Protein AF-A0A950TWI8-F1 (afdb_monomer_lite)

Sequence (248 aa):
MTLNGKLALSLLCVILGILAFGSVISAQQKDPTFALQRGYRTGYSDGYMAGYRDTIDSVARDYTRHDEYVKADRTYAKDYGALEDFRDGYQQGFESGYDTGFDRRSFESSMPAGLKKRGVMVGDRKGELIAQTPTQTPTQTTQTTDTYTSTTDTNTNTSPTETAPIANTNAVILIPKDTELILELQNELSTEHNREGDKFTAKIVSPSELNGATIEGRVSKVTKPGRIKRRGELSLSFDRILLSDNRW

Structure (mmCIF, N/CA/C/O backbone):
data_AF-A0A950TWI8-F1
#
_entry.id   AF-A0A950TWI8-F1
#
loop_
_atom_site.group_PDB
_atom_site.id
_atom_site.type_symbol
_atom_site.label_atom_id
_atom_site.label_alt_id
_atom_site.label_comp_id
_atom_site.label_asym_id
_atom_site.label_entity_id
_atom_site.label_seq_id
_atom_site.pdbx_PDB_ins_code
_atom_site.Cartn_x
_atom_site.Cartn_y
_atom_site.Cartn_z
_atom_site.occupancy
_atom_site.B_iso_or_equiv
_atom_site.auth_seq_id
_atom_site.auth_comp_id
_atom_site.auth_asym_id
_atom_site.auth_atom_id
_atom_site.pdbx_PDB_model_num
ATOM 1 N N . MET A 1 1 ? -33.792 31.151 -89.238 1.00 42.12 1 MET A N 1
ATOM 2 C CA . MET A 1 1 ? -32.655 30.279 -89.603 1.00 42.12 1 MET A CA 1
ATOM 3 C C . MET A 1 1 ? -31.680 30.251 -88.441 1.00 42.12 1 MET A C 1
ATOM 5 O O . MET A 1 1 ? -30.929 31.198 -88.293 1.00 42.12 1 MET A O 1
ATOM 9 N N . THR A 1 2 ? -31.706 29.197 -87.629 1.00 36.91 2 THR A N 1
ATOM 10 C CA . THR A 1 2 ? -30.576 28.773 -86.789 1.00 36.91 2 THR A CA 1
ATOM 11 C C . THR A 1 2 ? -30.733 27.272 -86.561 1.00 36.91 2 THR A C 1
ATOM 13 O O . THR A 1 2 ? -31.691 26.827 -85.937 1.00 36.91 2 THR A O 1
ATOM 16 N N . LEU A 1 3 ? -29.827 26.485 -87.145 1.00 42.47 3 LEU A N 1
ATOM 17 C CA . LEU A 1 3 ? -29.734 25.044 -86.938 1.00 42.47 3 LEU A CA 1
ATOM 18 C C . LEU A 1 3 ? -28.265 24.683 -86.680 1.00 42.47 3 LEU A C 1
ATOM 20 O O . LEU A 1 3 ? -27.411 24.869 -87.538 1.00 42.47 3 LEU A O 1
ATOM 24 N N . ASN A 1 4 ? -28.033 24.232 -85.451 1.00 51.78 4 ASN A N 1
ATOM 25 C CA . ASN A 1 4 ? -27.052 23.283 -84.922 1.00 51.78 4 ASN A CA 1
ATOM 26 C C . ASN A 1 4 ? -25.793 22.912 -85.735 1.00 51.78 4 ASN A C 1
ATOM 28 O O . ASN A 1 4 ? -25.879 22.328 -86.812 1.00 51.78 4 ASN A O 1
ATOM 32 N N . GLY A 1 5 ? -24.648 22.954 -85.038 1.00 50.94 5 GLY A N 1
ATOM 33 C CA . GLY A 1 5 ? -23.815 21.754 -84.890 1.00 50.94 5 GLY A CA 1
ATOM 34 C C . GLY A 1 5 ? -22.294 21.919 -85.006 1.00 50.94 5 GLY A C 1
ATOM 35 O O . GLY A 1 5 ? -21.811 22.629 -85.881 1.00 50.94 5 GLY A O 1
ATOM 36 N N . LYS A 1 6 ? -21.604 21.074 -84.210 1.00 46.22 6 LYS A N 1
ATOM 37 C CA . LYS A 1 6 ? -20.203 20.571 -84.270 1.00 46.22 6 LYS A CA 1
ATOM 38 C C . LYS A 1 6 ? -19.225 21.233 -83.275 1.00 46.22 6 LYS A C 1
ATOM 40 O O . LYS A 1 6 ? -19.037 22.437 -83.306 1.00 46.22 6 LYS A O 1
ATOM 45 N N . LEU A 1 7 ? -18.781 20.526 -82.223 1.00 49.84 7 LEU A N 1
ATOM 46 C CA . LEU A 1 7 ? -17.742 19.462 -82.141 1.00 49.84 7 LEU A CA 1
ATOM 47 C C . LEU A 1 7 ? -16.299 20.002 -82.215 1.00 49.84 7 LEU A C 1
ATOM 49 O O . LEU A 1 7 ? -15.865 20.367 -83.299 1.00 49.84 7 LEU A O 1
ATOM 53 N N . ALA A 1 8 ? -15.584 19.964 -81.077 1.00 49.44 8 ALA A N 1
ATOM 54 C CA . ALA A 1 8 ? -14.129 19.741 -80.878 1.00 49.44 8 ALA A CA 1
ATOM 55 C C . ALA A 1 8 ? -13.801 20.114 -79.407 1.00 49.44 8 ALA A C 1
ATOM 57 O O . ALA A 1 8 ? -14.053 21.243 -79.011 1.00 49.44 8 ALA A O 1
ATOM 58 N N . LEU A 1 9 ? -13.505 19.217 -78.457 1.00 46.91 9 LEU A N 1
ATOM 59 C CA . LEU A 1 9 ? -12.366 18.296 -78.268 1.00 46.91 9 LEU A CA 1
ATOM 60 C C . LEU A 1 9 ? -10.999 18.985 -78.026 1.00 46.91 9 LEU A C 1
ATOM 62 O O . LEU A 1 9 ? -10.265 19.207 -78.977 1.00 46.91 9 LEU A O 1
ATOM 66 N N . SER A 1 10 ? -10.645 19.222 -76.751 1.00 47.28 10 SER A N 1
ATOM 67 C CA . SER A 1 10 ? -9.301 19.018 -76.141 1.00 47.28 10 SER A CA 1
ATOM 68 C C . SER A 1 10 ? -9.366 19.395 -74.644 1.00 47.28 10 SER A C 1
ATOM 70 O O . SER A 1 10 ? -9.622 20.546 -74.312 1.00 47.28 10 SER A O 1
ATOM 72 N N . LEU A 1 11 ? -9.410 18.440 -73.712 1.00 48.38 11 LEU A N 1
ATOM 73 C CA . LEU A 1 11 ? -8.256 17.869 -72.996 1.00 48.38 11 LEU A CA 1
ATOM 74 C C . LEU A 1 11 ? -7.416 18.910 -72.226 1.00 48.38 11 LEU A C 1
ATOM 76 O O . LEU A 1 11 ? -6.534 19.513 -72.820 1.00 48.38 11 LEU A O 1
ATOM 80 N N . LEU A 1 12 ? -7.620 19.029 -70.907 1.00 44.44 12 LEU A N 1
ATOM 81 C CA . LEU A 1 12 ? -6.543 18.887 -69.913 1.00 44.44 12 LEU A CA 1
ATOM 82 C C . LEU A 1 12 ? -7.131 18.805 -68.493 1.00 44.44 12 LEU A C 1
ATOM 84 O O . LEU A 1 12 ? -7.901 19.664 -68.071 1.00 44.44 12 LEU A O 1
ATOM 88 N N . CYS A 1 13 ? -6.767 17.740 -67.780 1.00 46.47 13 CYS A N 1
ATOM 89 C CA . CYS A 1 13 ? -6.985 17.522 -66.353 1.00 46.47 13 CYS A CA 1
ATOM 90 C C . CYS A 1 13 ? -6.571 18.737 -65.514 1.00 46.47 13 CYS A C 1
ATOM 92 O O . CYS A 1 13 ? -5.625 19.407 -65.910 1.00 46.47 13 CYS A O 1
ATOM 94 N N . VAL A 1 14 ? -7.173 18.923 -64.328 1.00 45.97 14 VAL A N 1
ATOM 95 C CA . VAL A 1 14 ? -6.451 19.186 -63.061 1.00 45.97 14 VAL A CA 1
ATOM 96 C C . VAL A 1 14 ? -7.442 19.358 -61.891 1.00 45.97 14 VAL A C 1
ATOM 98 O O . VAL A 1 14 ? -8.195 20.319 -61.799 1.00 45.97 14 VAL A O 1
ATOM 101 N N . ILE A 1 15 ? -7.360 18.374 -60.988 1.00 52.66 15 ILE A N 1
ATOM 102 C CA . ILE A 1 15 ? -7.534 18.450 -59.529 1.00 52.66 15 ILE A CA 1
ATOM 103 C C . ILE A 1 15 ? -8.971 18.455 -58.983 1.00 52.66 15 ILE A C 1
ATOM 105 O O . ILE A 1 15 ? -9.506 19.437 -58.477 1.00 52.66 15 ILE A O 1
ATOM 109 N N . LEU A 1 16 ? -9.519 17.239 -58.936 1.00 54.72 16 LEU A N 1
ATOM 110 C CA . LEU A 1 16 ? -10.344 16.776 -57.825 1.00 54.72 16 LEU A CA 1
ATOM 111 C C . LEU A 1 16 ? -9.393 16.447 -56.653 1.00 54.72 16 LEU A C 1
ATOM 113 O O . LEU A 1 16 ? -8.797 15.374 -56.614 1.00 54.72 16 LEU A O 1
ATOM 117 N N . GLY A 1 17 ? -9.174 17.404 -55.751 1.00 51.25 17 GLY A N 1
ATOM 118 C CA . GLY A 1 17 ? -8.272 17.270 -54.602 1.00 51.25 17 GLY A CA 1
ATOM 119 C C . GLY A 1 17 ? -9.041 17.271 -53.288 1.00 51.25 17 GLY A C 1
ATOM 120 O O . GLY A 1 17 ? -9.002 18.253 -52.553 1.00 51.25 17 GLY A O 1
ATOM 121 N N . ILE A 1 18 ? -9.757 16.184 -52.996 1.00 57.50 18 ILE A N 1
ATOM 122 C CA . ILE A 1 18 ? -10.274 15.926 -51.648 1.00 57.50 18 ILE A CA 1
ATOM 123 C C . ILE A 1 18 ? -9.049 15.686 -50.760 1.00 57.50 18 ILE A C 1
ATOM 125 O O . ILE A 1 18 ? -8.448 14.614 -50.793 1.00 57.50 18 ILE A O 1
ATOM 129 N N . LEU A 1 19 ? -8.660 16.702 -49.987 1.00 51.59 19 LEU A N 1
ATOM 130 C CA . LEU A 1 19 ? -7.716 16.576 -48.880 1.00 51.59 19 LEU A CA 1
ATOM 131 C C . LEU A 1 19 ? -8.375 15.748 -47.773 1.00 51.59 19 LEU A C 1
ATOM 133 O O . LEU A 1 19 ? -8.857 16.268 -46.769 1.00 51.59 19 LEU A O 1
ATOM 137 N N . ALA A 1 20 ? -8.395 14.431 -47.963 1.00 51.56 20 ALA A N 1
ATOM 138 C CA . ALA A 1 20 ? -8.449 13.499 -46.855 1.00 51.56 20 ALA A CA 1
ATOM 139 C C . ALA A 1 20 ? -7.089 13.584 -46.153 1.00 51.56 20 ALA A C 1
ATOM 141 O O . ALA A 1 20 ? -6.164 12.831 -46.456 1.00 51.56 20 ALA A O 1
ATOM 142 N N . PHE A 1 21 ? -6.950 14.539 -45.231 1.00 56.41 21 PHE A N 1
ATOM 143 C CA . PHE A 1 21 ? -5.939 14.440 -44.188 1.00 56.41 21 PHE A CA 1
ATOM 144 C C . PHE A 1 21 ? -6.318 13.231 -43.337 1.00 56.41 21 PHE A C 1
ATOM 146 O O . PHE A 1 21 ? -7.056 13.341 -42.359 1.00 56.41 21 PHE A O 1
ATOM 153 N N . GLY A 1 22 ? -5.867 12.052 -43.768 1.00 51.00 22 GLY A N 1
ATOM 154 C CA . GLY A 1 22 ? -5.871 10.862 -42.941 1.00 51.00 22 GLY A CA 1
ATOM 155 C C . GLY A 1 22 ? -5.107 11.210 -41.677 1.00 51.00 22 GLY A C 1
ATOM 156 O O . GLY A 1 22 ? -3.897 11.429 -41.715 1.00 51.00 22 GLY A O 1
ATOM 157 N N . SER A 1 23 ? -5.826 11.333 -40.567 1.00 55.75 23 SER A N 1
ATOM 158 C CA . SER A 1 23 ? -5.207 11.403 -39.259 1.00 55.75 23 SER A CA 1
ATOM 159 C C . SER A 1 23 ? -4.458 10.087 -39.093 1.00 55.75 23 SER A C 1
ATOM 161 O O . SER A 1 23 ? -5.069 9.038 -38.896 1.00 55.75 23 SER A O 1
ATOM 163 N N . VAL A 1 24 ? -3.135 10.118 -39.231 1.00 53.53 24 VAL A N 1
ATOM 164 C CA . VAL A 1 24 ? -2.284 9.066 -38.688 1.00 53.53 24 VAL A CA 1
ATOM 165 C C . VAL A 1 24 ? -2.477 9.127 -37.180 1.00 53.53 24 VAL A C 1
ATOM 167 O O . VAL A 1 24 ? -1.831 9.898 -36.476 1.00 53.53 24 VAL A O 1
ATOM 170 N N . ILE A 1 25 ? -3.452 8.364 -36.688 1.00 58.69 25 ILE A N 1
ATOM 171 C CA . ILE A 1 25 ? -3.535 8.017 -35.278 1.00 58.69 25 ILE A CA 1
ATOM 172 C C . ILE A 1 25 ? -2.326 7.119 -35.054 1.00 58.69 25 ILE A C 1
ATOM 174 O O . ILE A 1 25 ? -2.359 5.925 -35.351 1.00 58.69 25 ILE A O 1
ATOM 178 N N . SER A 1 26 ? -1.224 7.712 -34.603 1.00 52.06 26 SER A N 1
ATOM 179 C CA . SER A 1 26 ? -0.108 6.954 -34.063 1.00 52.06 26 SER A CA 1
ATOM 180 C C . SER A 1 26 ? -0.660 6.150 -32.892 1.00 52.06 26 SER A C 1
ATOM 182 O O . SER A 1 26 ? -0.953 6.709 -31.836 1.00 52.06 26 SER A O 1
ATOM 184 N N . ALA A 1 27 ? -0.864 4.847 -33.089 1.00 52.66 27 ALA A N 1
ATOM 185 C CA . ALA A 1 27 ? -1.142 3.937 -31.995 1.00 52.66 27 ALA A CA 1
ATOM 186 C C . ALA A 1 27 ? 0.046 4.045 -31.035 1.00 52.66 27 ALA A C 1
ATOM 188 O O . ALA A 1 27 ? 1.147 3.605 -31.364 1.00 52.66 27 ALA A O 1
ATOM 189 N N . GLN A 1 28 ? -0.147 4.705 -29.890 1.00 52.06 28 GLN A N 1
ATOM 190 C CA . GLN A 1 28 ? 0.856 4.745 -28.834 1.00 52.06 28 GLN A CA 1
ATOM 191 C C . GLN A 1 28 ? 1.160 3.296 -28.468 1.00 52.06 28 GLN A C 1
ATOM 193 O O . GLN A 1 28 ? 0.319 2.599 -27.898 1.00 52.06 28 GLN A O 1
ATOM 198 N N . GLN A 1 29 ? 2.336 2.828 -28.878 1.00 53.34 29 GLN A N 1
ATOM 199 C CA . GLN A 1 29 ? 2.791 1.476 -28.620 1.00 53.34 29 GLN A CA 1
ATOM 200 C C . GLN A 1 29 ? 2.971 1.359 -27.110 1.00 53.34 29 GLN A C 1
ATOM 202 O O . GLN A 1 29 ? 3.919 1.889 -26.535 1.00 53.34 29 GLN A O 1
ATOM 207 N N . LYS A 1 30 ? 1.976 0.757 -26.459 1.00 62.12 30 LYS A N 1
ATOM 208 C CA . LYS A 1 30 ? 1.968 0.539 -25.019 1.00 62.12 30 LYS A CA 1
ATOM 209 C C . LYS A 1 30 ? 3.214 -0.268 -24.670 1.00 62.12 30 LYS A C 1
ATOM 211 O O . LYS A 1 30 ? 3.438 -1.307 -25.290 1.00 62.12 30 LYS A O 1
ATOM 216 N N . ASP A 1 31 ? 4.020 0.227 -23.732 1.00 73.38 31 ASP A N 1
ATOM 217 C CA . ASP A 1 31 ? 5.224 -0.474 -23.284 1.00 73.38 31 ASP A CA 1
ATOM 218 C C . ASP A 1 31 ? 4.836 -1.920 -22.915 1.00 73.38 31 ASP A C 1
ATOM 220 O O . ASP A 1 31 ? 3.958 -2.107 -22.064 1.00 73.38 31 ASP A O 1
ATOM 224 N N . PRO A 1 32 ? 5.426 -2.946 -23.561 1.00 73.06 32 PRO A N 1
ATOM 225 C CA . PRO A 1 32 ? 5.075 -4.343 -23.309 1.00 73.06 32 PRO A CA 1
ATOM 226 C C . PRO A 1 32 ? 5.332 -4.763 -21.855 1.00 73.06 32 PRO A C 1
ATOM 228 O O . PRO A 1 32 ? 4.788 -5.763 -21.401 1.00 73.06 32 PRO A O 1
ATOM 231 N N . THR A 1 33 ? 6.127 -3.996 -21.105 1.00 84.81 33 THR A N 1
ATOM 232 C CA . THR A 1 33 ? 6.398 -4.226 -19.682 1.00 84.81 33 THR A CA 1
ATOM 233 C C . THR A 1 33 ? 5.463 -3.454 -18.749 1.00 84.81 33 THR A C 1
ATOM 235 O O . THR A 1 33 ? 5.566 -3.603 -17.535 1.00 84.81 33 THR A O 1
ATOM 238 N N . PHE A 1 34 ? 4.512 -2.669 -19.266 1.00 89.75 34 PHE A N 1
ATOM 239 C CA . PHE A 1 34 ? 3.664 -1.807 -18.437 1.00 89.75 34 PHE A CA 1
ATOM 240 C C . PHE A 1 34 ? 2.822 -2.589 -17.420 1.00 89.75 34 PHE A C 1
ATOM 242 O O . PHE A 1 34 ? 2.824 -2.251 -16.238 1.00 89.75 34 PHE A O 1
ATOM 249 N N . ALA A 1 35 ? 2.140 -3.661 -17.844 1.00 91.19 35 ALA A N 1
ATOM 250 C CA . ALA A 1 35 ? 1.365 -4.511 -16.935 1.00 91.19 35 ALA A CA 1
ATOM 251 C C . ALA A 1 35 ? 2.247 -5.123 -15.838 1.00 91.19 35 ALA A C 1
ATOM 253 O O . ALA A 1 35 ? 1.879 -5.092 -14.667 1.00 91.19 35 ALA A O 1
ATOM 254 N N . LEU A 1 36 ? 3.431 -5.602 -16.223 1.00 92.00 36 LEU A N 1
ATOM 255 C CA . LEU A 1 36 ? 4.426 -6.186 -15.328 1.00 92.00 36 LEU A CA 1
ATOM 256 C C . LEU A 1 36 ? 4.919 -5.168 -14.286 1.00 92.00 36 LEU A C 1
ATOM 258 O O . LEU A 1 36 ? 4.917 -5.451 -13.092 1.00 92.00 36 LEU A O 1
ATOM 262 N N . GLN A 1 37 ? 5.286 -3.960 -14.720 1.00 91.69 37 GLN A N 1
ATOM 263 C CA . GLN A 1 37 ? 5.725 -2.876 -13.836 1.00 91.69 37 GLN A CA 1
ATOM 264 C C . GLN A 1 37 ? 4.613 -2.431 -12.877 1.00 91.69 37 GLN A C 1
ATOM 266 O O . GLN A 1 37 ? 4.869 -2.204 -11.694 1.00 91.69 37 GLN A O 1
ATOM 271 N N . ARG A 1 38 ? 3.370 -2.314 -13.367 1.00 92.38 38 ARG A N 1
ATOM 272 C CA . ARG A 1 38 ? 2.212 -1.971 -12.526 1.00 92.38 38 ARG A CA 1
ATOM 273 C C . ARG A 1 38 ? 1.948 -3.058 -11.492 1.00 92.38 38 ARG A C 1
ATOM 275 O O . ARG A 1 38 ? 1.810 -2.725 -10.320 1.00 92.38 38 ARG A O 1
ATOM 282 N N . GLY A 1 39 ? 1.972 -4.322 -11.915 1.00 93.75 39 GLY A N 1
ATOM 283 C CA . GLY A 1 39 ? 1.887 -5.474 -11.025 1.00 93.75 39 GLY A CA 1
ATOM 284 C C . GLY A 1 39 ? 2.942 -5.405 -9.929 1.00 93.75 39 GLY A C 1
ATOM 285 O O . GLY A 1 39 ? 2.590 -5.414 -8.756 1.00 93.75 39 GLY A O 1
ATOM 286 N N . TYR A 1 40 ? 4.216 -5.235 -10.294 1.00 94.75 40 TYR A N 1
ATOM 287 C CA . TYR A 1 40 ? 5.330 -5.190 -9.340 1.00 94.75 40 TYR A CA 1
ATOM 288 C C . TYR A 1 40 ? 5.167 -4.127 -8.264 1.00 94.75 40 TYR A C 1
ATOM 290 O O . TYR A 1 40 ? 5.372 -4.418 -7.090 1.00 94.75 40 TYR A O 1
ATOM 298 N N . ARG A 1 41 ? 4.765 -2.909 -8.634 1.00 91.56 41 ARG A N 1
ATOM 299 C CA . ARG A 1 41 ? 4.576 -1.827 -7.657 1.00 91.56 41 ARG A CA 1
ATOM 300 C C . ARG A 1 41 ? 3.497 -2.168 -6.631 1.00 91.56 41 ARG A C 1
ATOM 302 O O . ARG A 1 41 ? 3.760 -2.089 -5.434 1.00 91.56 41 ARG A O 1
ATOM 309 N N . THR A 1 42 ? 2.331 -2.611 -7.103 1.00 92.50 42 THR A N 1
ATOM 310 C CA . THR A 1 42 ? 1.225 -3.007 -6.221 1.00 92.50 42 THR A CA 1
ATOM 311 C C . THR A 1 42 ? 1.607 -4.216 -5.368 1.00 92.50 42 THR A C 1
ATOM 313 O O . THR A 1 42 ? 1.395 -4.212 -4.159 1.00 92.50 42 THR A O 1
ATOM 316 N N . GLY A 1 43 ? 2.236 -5.221 -5.978 1.00 95.69 43 GLY A N 1
ATOM 317 C CA . GLY A 1 43 ? 2.725 -6.401 -5.281 1.00 95.69 43 GLY A CA 1
ATOM 318 C C . GLY A 1 43 ? 3.703 -6.047 -4.168 1.00 95.69 43 GLY A C 1
ATOM 319 O O . GLY A 1 43 ? 3.536 -6.514 -3.051 1.00 95.69 43 GLY A O 1
ATOM 320 N N . TYR A 1 44 ? 4.685 -5.184 -4.438 1.00 95.62 44 TYR A N 1
ATOM 321 C CA . TYR A 1 44 ? 5.699 -4.783 -3.459 1.00 95.62 44 TYR A CA 1
ATOM 322 C C . TYR A 1 44 ? 5.091 -4.064 -2.250 1.00 95.62 44 TYR A C 1
ATOM 324 O O . TYR A 1 44 ? 5.435 -4.382 -1.113 1.00 95.62 44 TYR A O 1
ATOM 332 N N . SER A 1 45 ? 4.148 -3.150 -2.484 1.00 92.25 45 SER A N 1
ATOM 333 C CA . SER A 1 45 ? 3.380 -2.473 -1.430 1.00 92.25 45 SER A CA 1
ATOM 334 C C . SER A 1 45 ? 2.644 -3.469 -0.527 1.00 92.25 45 SER A C 1
ATOM 336 O O . SER A 1 45 ? 2.795 -3.460 0.699 1.00 92.25 45 SER A O 1
ATOM 338 N N . ASP A 1 46 ? 1.924 -4.409 -1.139 1.00 94.81 46 ASP A N 1
ATOM 339 C CA . ASP A 1 46 ? 1.138 -5.409 -0.416 1.00 94.81 46 ASP A CA 1
ATOM 340 C C . ASP A 1 46 ? 2.013 -6.425 0.323 1.00 94.81 46 ASP A C 1
ATOM 342 O O . ASP A 1 46 ? 1.743 -6.753 1.482 1.00 94.81 46 ASP A O 1
ATOM 346 N N . GLY A 1 47 ? 3.097 -6.865 -0.316 1.00 96.31 47 GLY A N 1
ATOM 347 C CA . GLY A 1 47 ? 4.103 -7.735 0.277 1.00 96.31 47 GLY A CA 1
ATOM 348 C C . GLY A 1 47 ? 4.731 -7.091 1.504 1.00 96.31 47 GLY A C 1
ATOM 349 O O . GLY A 1 47 ? 4.764 -7.715 2.561 1.00 96.31 47 GLY A O 1
ATOM 350 N N . TYR A 1 48 ? 5.148 -5.824 1.409 1.00 96.06 48 TYR A N 1
ATOM 351 C CA . TYR A 1 48 ? 5.736 -5.081 2.528 1.00 96.06 48 TYR A CA 1
ATOM 352 C C . TYR A 1 48 ? 4.824 -5.070 3.754 1.00 96.06 48 TYR A C 1
ATOM 354 O O . TYR A 1 48 ? 5.253 -5.406 4.860 1.00 96.06 48 TYR A O 1
ATOM 362 N N . MET A 1 49 ? 3.541 -4.762 3.556 1.00 93.06 49 MET A N 1
ATOM 363 C CA . MET A 1 49 ? 2.563 -4.750 4.643 1.00 93.06 49 MET A CA 1
ATOM 364 C C . MET A 1 49 ? 2.316 -6.146 5.226 1.00 93.06 49 MET A C 1
ATOM 366 O O . MET A 1 49 ? 2.172 -6.281 6.445 1.00 93.06 49 MET A O 1
ATOM 370 N N . ALA A 1 50 ? 2.274 -7.179 4.382 1.00 95.94 50 ALA A N 1
ATOM 371 C CA . ALA A 1 50 ? 2.120 -8.565 4.813 1.00 95.94 50 ALA A CA 1
ATOM 372 C C . ALA A 1 50 ? 3.323 -9.039 5.644 1.00 95.94 50 ALA A C 1
ATOM 374 O O . ALA A 1 50 ? 3.139 -9.562 6.743 1.00 95.94 50 ALA A O 1
ATOM 375 N N . GLY A 1 51 ? 4.543 -8.781 5.170 1.00 96.25 51 GLY A N 1
ATOM 376 C CA . GLY A 1 51 ? 5.778 -9.122 5.874 1.00 96.25 51 GLY A CA 1
ATOM 377 C C . GLY A 1 51 ? 5.884 -8.398 7.209 1.00 96.25 51 GLY A C 1
ATOM 378 O O . GLY A 1 51 ? 6.117 -9.031 8.235 1.00 96.25 51 GLY A O 1
ATOM 379 N N . TYR A 1 52 ? 5.619 -7.089 7.229 1.00 92.44 52 TYR A N 1
ATOM 380 C CA . TYR A 1 52 ? 5.642 -6.301 8.461 1.00 92.44 52 TYR A CA 1
ATOM 381 C C . TYR A 1 52 ? 4.628 -6.820 9.492 1.00 92.44 52 TYR A C 1
ATOM 383 O O . TYR A 1 52 ? 4.979 -6.994 10.663 1.00 92.44 52 TYR A O 1
ATOM 391 N N . ARG A 1 53 ? 3.397 -7.139 9.060 1.00 90.44 53 ARG A N 1
ATOM 392 C CA . ARG A 1 53 ? 2.359 -7.724 9.926 1.00 90.44 53 ARG A CA 1
ATOM 393 C C . ARG A 1 53 ? 2.781 -9.078 10.489 1.00 90.44 53 ARG A C 1
ATOM 395 O O . ARG A 1 53 ? 2.616 -9.296 11.686 1.00 90.44 53 ARG A O 1
ATOM 402 N N . ASP A 1 54 ? 3.380 -9.942 9.675 1.00 95.56 54 ASP A N 1
ATOM 403 C CA . ASP A 1 54 ? 3.851 -11.254 10.130 1.00 95.56 54 ASP A CA 1
ATOM 404 C C . ASP A 1 54 ? 4.912 -11.122 11.240 1.00 95.56 54 ASP A C 1
ATOM 406 O O . ASP A 1 54 ? 4.917 -11.924 12.175 1.00 95.56 54 ASP A O 1
ATOM 410 N N . THR A 1 55 ? 5.734 -10.060 11.236 1.00 91.62 55 THR A N 1
ATOM 411 C CA . THR A 1 55 ? 6.665 -9.789 12.355 1.00 91.62 55 THR A CA 1
ATOM 412 C C . THR A 1 55 ? 5.963 -9.373 13.643 1.00 91.62 55 THR A C 1
ATOM 414 O O . THR A 1 55 ? 6.477 -9.636 14.729 1.00 91.62 55 THR A O 1
ATOM 417 N N . ILE A 1 56 ? 4.825 -8.683 13.542 1.00 87.19 56 ILE A N 1
ATOM 418 C CA . ILE A 1 56 ? 4.028 -8.259 14.701 1.00 87.19 56 ILE A CA 1
ATOM 419 C C . ILE A 1 56 ? 3.330 -9.480 15.295 1.00 87.19 56 ILE A C 1
ATOM 421 O O . ILE A 1 56 ? 3.386 -9.704 16.503 1.00 87.19 56 ILE A O 1
ATOM 425 N N . ASP A 1 57 ? 2.748 -10.305 14.429 1.00 91.00 57 ASP A N 1
ATOM 426 C CA . ASP A 1 57 ? 2.012 -11.508 14.810 1.00 91.00 57 ASP A CA 1
ATOM 427 C C . ASP A 1 57 ? 2.945 -12.680 15.184 1.00 91.00 57 ASP A C 1
ATOM 429 O O . ASP A 1 57 ? 2.473 -13.748 15.572 1.00 91.00 57 ASP A O 1
ATOM 433 N N . SER A 1 58 ? 4.271 -12.486 15.108 1.00 92.62 58 SER A N 1
ATOM 434 C CA . SER A 1 58 ? 5.299 -13.508 15.368 1.00 92.62 58 SER A CA 1
ATOM 435 C C . SER A 1 58 ? 5.129 -14.768 14.507 1.00 92.62 58 SER A C 1
ATOM 437 O O . SER A 1 58 ? 5.355 -15.893 14.959 1.00 92.62 58 SER A O 1
ATOM 439 N N . VAL A 1 59 ? 4.715 -14.576 13.255 1.00 94.94 59 VAL A N 1
ATOM 440 C CA . VAL A 1 59 ? 4.526 -15.640 12.266 1.00 94.94 59 VAL A CA 1
ATOM 441 C C . VAL A 1 59 ? 5.853 -15.917 11.557 1.00 94.94 59 VAL A C 1
ATOM 443 O O . VAL A 1 59 ? 6.666 -15.020 11.335 1.00 94.94 59 VAL A O 1
ATOM 446 N N . ALA A 1 60 ? 6.095 -17.185 11.216 1.00 94.50 60 ALA A N 1
ATOM 447 C CA . ALA A 1 60 ? 7.258 -17.567 10.424 1.00 94.50 60 ALA A CA 1
ATOM 448 C C . ALA A 1 60 ? 7.199 -16.953 9.015 1.00 94.50 60 ALA A C 1
ATOM 450 O O . ALA A 1 60 ? 6.123 -16.692 8.482 1.00 94.50 60 ALA A O 1
ATOM 451 N N . ARG A 1 61 ? 8.370 -16.756 8.403 1.00 95.31 61 ARG A N 1
ATOM 452 C CA . ARG A 1 61 ? 8.488 -16.188 7.058 1.00 95.31 61 ARG A CA 1
ATOM 453 C C . ARG A 1 61 ? 7.843 -17.119 6.027 1.00 95.31 61 ARG A C 1
ATOM 455 O O . ARG A 1 61 ? 8.388 -18.183 5.741 1.00 95.31 61 ARG A O 1
ATOM 462 N N . ASP A 1 62 ? 6.706 -16.707 5.477 1.00 96.38 62 ASP A N 1
ATOM 463 C CA . ASP A 1 62 ? 5.973 -17.429 4.437 1.00 96.38 62 ASP A CA 1
ATOM 464 C C . ASP A 1 62 ? 5.039 -16.467 3.688 1.00 96.38 62 ASP A C 1
ATOM 466 O O . ASP A 1 62 ? 3.944 -16.144 4.149 1.00 96.38 62 ASP A O 1
ATOM 470 N N . TYR A 1 63 ? 5.466 -16.006 2.511 1.00 95.75 63 TYR A N 1
ATOM 471 C CA . TYR A 1 63 ? 4.643 -15.151 1.651 1.00 95.75 63 TYR A CA 1
ATOM 472 C C . TYR A 1 63 ? 3.534 -15.928 0.922 1.00 95.75 63 TYR A C 1
ATOM 474 O O . TYR A 1 63 ? 2.524 -15.340 0.537 1.00 95.75 63 TYR A O 1
ATOM 482 N N . THR A 1 64 ? 3.684 -17.246 0.741 1.00 96.31 64 THR A N 1
ATOM 483 C CA . THR A 1 64 ? 2.766 -18.062 -0.076 1.00 96.31 64 THR A CA 1
ATOM 484 C C . THR A 1 64 ? 1.401 -18.260 0.575 1.00 96.31 64 THR A C 1
ATOM 486 O O . THR A 1 64 ? 0.419 -18.537 -0.113 1.00 96.31 64 THR A O 1
ATOM 489 N N . ARG A 1 65 ? 1.325 -18.067 1.896 1.00 95.25 65 ARG A N 1
ATOM 490 C CA . ARG A 1 65 ? 0.093 -18.159 2.688 1.00 95.25 65 ARG A CA 1
ATOM 491 C C . ARG A 1 65 ? -0.882 -16.996 2.477 1.00 95.25 65 ARG A C 1
ATOM 493 O O . ARG A 1 65 ? -2.007 -17.070 2.968 1.00 95.25 65 ARG A O 1
ATOM 500 N N . HIS A 1 66 ? -0.439 -15.899 1.860 1.00 96.94 66 HIS A N 1
ATOM 501 C CA . HIS A 1 66 ? -1.249 -14.690 1.703 1.00 96.94 66 HIS A CA 1
ATOM 502 C C . HIS A 1 66 ? -2.103 -14.791 0.436 1.00 96.94 66 HIS A C 1
ATOM 504 O O . HIS A 1 66 ? -1.587 -14.977 -0.666 1.00 96.94 66 HIS A O 1
ATOM 510 N N . ASP A 1 67 ? -3.422 -14.656 0.584 1.00 95.00 67 ASP A N 1
ATOM 511 C CA . ASP A 1 67 ? -4.387 -14.751 -0.523 1.00 95.00 67 ASP A CA 1
ATOM 512 C C . ASP A 1 67 ? -4.066 -13.763 -1.653 1.00 95.00 67 ASP A C 1
ATOM 514 O O . ASP A 1 67 ? -4.295 -14.044 -2.832 1.00 95.00 67 ASP A O 1
ATOM 518 N N . GLU A 1 68 ? -3.544 -12.597 -1.286 1.00 93.38 68 GLU A N 1
ATOM 519 C CA . GLU A 1 68 ? -3.112 -11.540 -2.186 1.00 93.38 68 GLU A CA 1
ATOM 520 C C . GLU A 1 68 ? -1.999 -12.021 -3.123 1.00 93.38 68 GLU A C 1
ATOM 522 O O . GLU A 1 68 ? -2.060 -11.759 -4.324 1.00 93.38 68 GLU A O 1
ATOM 527 N N . TYR A 1 69 ? -1.031 -12.781 -2.602 1.00 97.00 69 TYR A N 1
ATOM 528 C CA . TYR A 1 69 ? 0.049 -13.383 -3.386 1.00 97.00 69 TYR A CA 1
ATOM 529 C C . TYR A 1 69 ? -0.473 -14.455 -4.351 1.00 97.00 69 TYR A C 1
ATOM 531 O O . TYR A 1 69 ? -0.074 -14.508 -5.518 1.00 97.00 69 TYR A O 1
ATOM 539 N N . VAL A 1 70 ? -1.402 -15.293 -3.881 1.00 96.12 70 VAL A N 1
ATOM 540 C CA . VAL A 1 70 ? -1.968 -16.388 -4.682 1.00 96.12 70 VAL A CA 1
ATOM 541 C C . VAL A 1 70 ? -2.830 -15.854 -5.830 1.00 96.12 70 VAL A C 1
ATOM 543 O O . VAL A 1 70 ? -2.746 -16.358 -6.950 1.00 96.12 70 VAL A O 1
ATOM 546 N N . LYS A 1 71 ? -3.658 -14.833 -5.576 1.00 96.44 71 LYS A N 1
ATOM 547 C CA . LYS A 1 71 ? -4.555 -14.250 -6.591 1.00 96.44 71 LYS A CA 1
ATOM 548 C C . LYS A 1 71 ? -3.816 -13.329 -7.560 1.00 96.44 71 LYS A C 1
ATOM 550 O O . LYS A 1 71 ? -4.060 -13.388 -8.770 1.00 96.44 71 LYS A O 1
ATOM 555 N N . ALA A 1 72 ? -2.927 -12.490 -7.024 1.00 96.56 72 ALA A N 1
ATOM 556 C CA . ALA A 1 72 ? -2.049 -11.581 -7.757 1.00 96.56 72 ALA A CA 1
ATOM 557 C C . ALA A 1 72 ? -2.741 -10.672 -8.796 1.00 96.56 72 ALA A C 1
ATOM 559 O O . ALA A 1 72 ? -2.120 -10.204 -9.744 1.00 96.56 72 ALA A O 1
ATOM 560 N N . ASP A 1 73 ? -4.041 -10.423 -8.654 1.00 94.69 73 ASP A N 1
ATOM 561 C CA . ASP A 1 73 ? -4.853 -9.652 -9.603 1.00 94.69 73 ASP A CA 1
ATOM 562 C C . ASP A 1 73 ? -5.489 -8.408 -8.973 1.00 94.69 73 ASP A C 1
ATOM 564 O O . ASP A 1 73 ? -6.336 -7.743 -9.579 1.00 94.69 73 ASP A O 1
ATOM 568 N N . ARG A 1 74 ? -5.057 -8.054 -7.757 1.00 90.44 74 ARG A N 1
ATOM 569 C CA . ARG A 1 74 ? -5.513 -6.849 -7.068 1.00 90.44 74 ARG A CA 1
ATOM 570 C C . ARG A 1 74 ? -5.176 -5.624 -7.912 1.00 90.44 74 ARG A C 1
ATOM 572 O O . ARG A 1 74 ? -4.073 -5.529 -8.419 1.00 90.44 74 ARG A O 1
ATOM 579 N N . THR A 1 75 ? -6.131 -4.701 -8.038 1.00 88.81 75 THR A N 1
ATOM 580 C CA . THR A 1 75 ? -6.038 -3.462 -8.842 1.00 88.81 75 THR A CA 1
ATOM 581 C C . THR A 1 75 ? -5.822 -3.660 -10.346 1.00 88.81 75 THR A C 1
ATOM 583 O O . THR A 1 75 ? -5.686 -2.668 -11.066 1.00 88.81 75 THR A O 1
ATOM 586 N N . TYR A 1 76 ? -5.864 -4.900 -10.853 1.00 93.38 76 TYR A N 1
ATOM 587 C CA . TYR A 1 76 ? -5.729 -5.155 -12.280 1.00 93.38 76 TYR A CA 1
ATOM 588 C C . TYR A 1 76 ? -6.833 -4.458 -13.078 1.00 93.38 76 TYR A C 1
ATOM 590 O O . TYR A 1 76 ? -8.028 -4.591 -12.798 1.00 93.38 76 TYR A O 1
ATOM 598 N N . ALA A 1 77 ? -6.415 -3.778 -14.138 1.00 90.75 77 ALA A N 1
ATOM 599 C CA . ALA A 1 77 ? -7.295 -3.233 -15.146 1.00 90.75 77 ALA A CA 1
ATOM 600 C C . ALA A 1 77 ? -6.864 -3.735 -16.530 1.00 90.75 77 ALA A C 1
ATOM 602 O O . ALA A 1 77 ? -5.677 -3.870 -16.834 1.00 90.75 77 ALA A O 1
ATOM 603 N N . LYS A 1 78 ? -7.848 -4.036 -17.388 1.00 90.38 78 LYS A N 1
ATOM 604 C CA . LYS A 1 78 ? -7.606 -4.595 -18.733 1.00 90.38 78 LYS A CA 1
ATOM 605 C C . LYS A 1 78 ? -6.776 -3.669 -19.618 1.00 90.38 78 LYS A C 1
ATOM 607 O O . LYS A 1 78 ? -6.094 -4.122 -20.531 1.00 90.38 78 LYS A O 1
ATOM 612 N N . ASP A 1 79 ? -6.836 -2.372 -19.347 1.00 88.12 79 ASP A N 1
ATOM 613 C CA . ASP A 1 79 ? -6.024 -1.367 -20.005 1.00 88.12 79 ASP A CA 1
ATOM 614 C C . ASP A 1 79 ? -4.576 -1.362 -19.510 1.00 88.12 79 ASP A C 1
ATOM 616 O O . ASP A 1 79 ? -3.829 -0.517 -19.968 1.00 88.12 79 ASP A O 1
ATOM 620 N N . TYR A 1 80 ? -4.122 -2.253 -18.630 1.00 87.94 80 TYR A N 1
ATOM 621 C CA . TYR A 1 80 ? -2.697 -2.376 -18.300 1.00 87.94 80 TYR A CA 1
ATOM 622 C C . TYR A 1 80 ? -1.969 -3.311 -19.270 1.00 87.94 80 TYR A C 1
ATOM 624 O O . TYR A 1 80 ? -0.833 -3.048 -19.653 1.00 87.94 80 TYR A O 1
ATOM 632 N N . GLY A 1 81 ? -2.639 -4.359 -19.738 1.00 89.94 81 GLY A N 1
ATOM 633 C CA . GLY A 1 81 ? -2.059 -5.398 -20.586 1.00 89.94 81 GLY A CA 1
ATOM 634 C C . GLY A 1 81 ? -2.585 -6.772 -20.187 1.00 89.94 81 GLY A C 1
ATOM 635 O O . GLY A 1 81 ? -3.664 -6.875 -19.595 1.00 89.94 81 GLY A O 1
ATOM 636 N N . ALA A 1 82 ? -1.841 -7.828 -20.511 1.00 92.31 82 ALA A N 1
ATOM 637 C CA . ALA A 1 82 ? -2.236 -9.186 -20.156 1.00 92.31 82 ALA A CA 1
ATOM 638 C C . ALA A 1 82 ? -2.284 -9.364 -18.631 1.00 92.31 82 ALA A C 1
ATOM 640 O O . ALA A 1 82 ? -1.419 -8.870 -17.901 1.00 92.31 82 ALA A O 1
ATOM 641 N N . LEU A 1 83 ? -3.302 -10.080 -18.151 1.00 91.62 83 LEU A N 1
ATOM 642 C CA . LEU A 1 83 ? -3.467 -10.373 -16.728 1.00 91.62 83 LEU A CA 1
ATOM 643 C C . LEU A 1 83 ? -2.280 -11.176 -16.189 1.00 91.62 83 LEU A C 1
ATOM 645 O O . LEU A 1 83 ? -1.852 -10.975 -15.060 1.00 91.62 83 LEU A O 1
ATOM 649 N N . GLU A 1 84 ? -1.722 -12.062 -17.006 1.00 92.81 84 GLU A N 1
ATOM 650 C CA . GLU A 1 84 ? -0.593 -12.916 -16.650 1.00 92.81 84 GLU A CA 1
ATOM 651 C C . GLU A 1 84 ? 0.687 -12.106 -16.436 1.00 92.81 84 GLU A C 1
ATOM 653 O O . GLU A 1 84 ? 1.476 -12.436 -15.556 1.00 92.81 84 GLU A O 1
ATOM 658 N N . ASP A 1 85 ? 0.885 -11.036 -17.210 1.00 92.25 85 ASP A N 1
ATOM 659 C CA . ASP A 1 85 ? 2.032 -10.139 -17.039 1.00 92.25 85 ASP A CA 1
ATOM 660 C C . ASP A 1 85 ? 1.879 -9.326 -15.753 1.00 92.25 85 ASP A C 1
ATOM 662 O O . ASP A 1 85 ? 2.831 -9.178 -14.993 1.00 92.25 85 ASP A O 1
ATOM 666 N N . PHE A 1 86 ? 0.663 -8.848 -15.475 1.00 94.50 86 PHE A N 1
ATOM 667 C CA . PHE A 1 86 ? 0.365 -8.170 -14.218 1.00 94.50 86 PHE A CA 1
ATOM 668 C C . PHE A 1 86 ? 0.582 -9.089 -13.012 1.00 94.50 86 PHE A C 1
ATOM 670 O O . PHE A 1 86 ? 1.274 -8.699 -12.076 1.00 94.50 86 PHE A O 1
ATOM 677 N N . ARG A 1 87 ? 0.043 -10.314 -13.052 1.00 96.06 87 ARG A N 1
ATOM 678 C CA . ARG A 1 87 ? 0.168 -11.306 -11.974 1.00 96.06 87 ARG A CA 1
ATOM 679 C C . ARG A 1 87 ? 1.613 -11.663 -11.678 1.00 96.06 87 ARG A C 1
ATOM 681 O O . ARG A 1 87 ? 2.002 -11.702 -10.516 1.00 96.06 87 ARG A O 1
ATOM 688 N N . ASP A 1 88 ? 2.410 -11.898 -12.713 1.00 94.81 88 ASP A N 1
ATOM 689 C CA . ASP A 1 88 ? 3.817 -12.223 -12.512 1.00 94.81 88 ASP A CA 1
ATOM 690 C C . ASP A 1 88 ? 4.585 -11.043 -11.904 1.00 94.81 88 ASP A C 1
ATOM 692 O O . ASP A 1 88 ? 5.328 -11.219 -10.939 1.00 94.81 88 ASP A O 1
ATOM 696 N N . GLY A 1 89 ? 4.339 -9.828 -12.401 1.00 94.62 89 GLY A N 1
ATOM 697 C CA . GLY A 1 89 ? 4.905 -8.614 -11.820 1.00 94.62 89 GLY A CA 1
ATOM 698 C C . GLY A 1 89 ? 4.511 -8.477 -10.356 1.00 94.62 89 GLY A C 1
ATOM 699 O O . GLY A 1 89 ? 5.371 -8.283 -9.504 1.00 94.62 89 GLY A O 1
ATOM 700 N N . TYR A 1 90 ? 3.225 -8.660 -10.057 1.00 96.44 90 TYR A N 1
ATOM 701 C CA . TYR A 1 90 ? 2.677 -8.621 -8.707 1.00 96.44 90 TYR A CA 1
ATOM 702 C C . TYR A 1 90 ? 3.365 -9.615 -7.778 1.00 96.44 90 TYR A C 1
ATOM 704 O O . TYR A 1 90 ? 3.797 -9.231 -6.697 1.00 96.44 90 TYR A O 1
ATOM 712 N N . GLN A 1 91 ? 3.524 -10.872 -8.186 1.00 97.12 91 GLN A N 1
ATOM 713 C CA . GLN A 1 91 ? 4.179 -11.880 -7.352 1.00 97.12 91 GLN A CA 1
ATOM 714 C C . GLN A 1 91 ? 5.656 -11.555 -7.111 1.00 97.12 91 GLN A C 1
ATOM 716 O O . GLN A 1 91 ? 6.111 -11.638 -5.973 1.00 97.12 91 GLN A O 1
ATOM 721 N N . GLN A 1 92 ? 6.381 -11.110 -8.144 1.00 95.75 92 GLN A N 1
ATOM 722 C CA . GLN A 1 92 ? 7.769 -10.653 -7.998 1.00 95.75 92 GLN A CA 1
ATOM 723 C C . GLN A 1 92 ? 7.885 -9.480 -7.015 1.00 95.75 92 GLN A C 1
ATOM 725 O O . GLN A 1 92 ? 8.764 -9.469 -6.153 1.00 95.75 92 GLN A O 1
ATOM 730 N N . GLY A 1 93 ? 6.982 -8.503 -7.133 1.00 95.38 93 GLY A N 1
ATOM 731 C CA . GLY A 1 93 ? 6.909 -7.371 -6.220 1.00 95.38 93 GLY A CA 1
ATOM 732 C C . GLY A 1 93 ? 6.619 -7.828 -4.798 1.00 95.38 93 GLY A C 1
ATOM 733 O O . GLY A 1 93 ? 7.347 -7.461 -3.884 1.00 95.38 93 GLY A O 1
ATOM 734 N N . PHE A 1 94 ? 5.602 -8.670 -4.618 1.00 97.56 94 PHE A N 1
ATOM 735 C CA . PHE A 1 94 ? 5.158 -9.152 -3.313 1.00 97.56 94 PHE A CA 1
ATOM 736 C C . PHE A 1 94 ? 6.248 -9.919 -2.579 1.00 97.56 94 PHE A C 1
ATOM 738 O O . PHE A 1 94 ? 6.465 -9.653 -1.405 1.00 97.56 94 PHE A O 1
ATOM 745 N N . GLU A 1 95 ? 6.972 -10.809 -3.258 1.00 96.38 95 GLU A N 1
ATOM 746 C CA . GLU A 1 95 ? 8.117 -11.521 -2.675 1.00 96.38 95 GLU A CA 1
ATOM 747 C C . GLU A 1 95 ? 9.175 -10.535 -2.149 1.00 96.38 95 GLU A C 1
ATOM 749 O O . GLU A 1 95 ? 9.561 -10.593 -0.982 1.00 96.38 95 GLU A O 1
ATOM 754 N N . SER A 1 96 ? 9.578 -9.564 -2.976 1.00 95.50 96 SER A N 1
ATOM 755 C CA . SER A 1 96 ? 10.591 -8.568 -2.601 1.00 95.50 96 SER A CA 1
ATOM 756 C C . SER A 1 96 ? 10.125 -7.618 -1.490 1.00 95.50 96 SER A C 1
ATOM 758 O O . SER A 1 96 ? 10.877 -7.312 -0.555 1.00 95.50 96 SER A O 1
ATOM 760 N N . GLY A 1 97 ? 8.876 -7.161 -1.571 1.00 95.38 97 GLY A N 1
ATOM 761 C CA . GLY A 1 97 ? 8.252 -6.314 -0.563 1.00 95.38 97 GLY A CA 1
ATOM 762 C C . GLY A 1 97 ? 8.124 -7.047 0.765 1.00 95.38 97 GLY A C 1
ATOM 763 O O . GLY A 1 97 ? 8.500 -6.498 1.797 1.00 95.38 97 GLY A O 1
ATOM 764 N N . TYR A 1 98 ? 7.677 -8.304 0.735 1.00 97.81 98 TYR A N 1
ATOM 765 C CA . TYR A 1 98 ? 7.504 -9.147 1.916 1.00 97.81 98 TYR A CA 1
ATOM 766 C C . TYR A 1 98 ? 8.799 -9.320 2.688 1.00 97.81 98 TYR A C 1
ATOM 768 O O . TYR A 1 98 ? 8.815 -9.050 3.887 1.00 97.81 98 TYR A O 1
ATOM 776 N N . ASP A 1 99 ? 9.897 -9.665 2.016 1.00 96.25 99 ASP A N 1
ATOM 777 C CA . ASP A 1 99 ? 11.202 -9.757 2.673 1.00 96.25 99 ASP A CA 1
ATOM 778 C C . ASP A 1 99 ? 11.626 -8.414 3.287 1.00 96.25 99 ASP A C 1
ATOM 780 O O . ASP A 1 99 ? 12.094 -8.364 4.424 1.00 96.25 99 ASP A O 1
ATOM 784 N N . THR A 1 100 ? 11.406 -7.303 2.577 1.00 94.38 100 THR A N 1
ATOM 785 C CA . THR A 1 100 ? 11.745 -5.959 3.077 1.00 94.38 100 THR A CA 1
ATOM 786 C C . THR A 1 100 ? 10.946 -5.602 4.336 1.00 94.38 100 THR A C 1
ATOM 788 O O . THR A 1 100 ? 11.525 -5.153 5.329 1.00 94.38 100 THR A O 1
ATOM 791 N N . GLY A 1 101 ? 9.631 -5.835 4.321 1.00 94.38 101 GLY A N 1
ATOM 792 C CA . GLY A 1 101 ? 8.748 -5.572 5.457 1.00 94.38 101 GLY A CA 1
ATOM 793 C C . GLY A 1 101 ? 9.002 -6.515 6.633 1.00 94.38 101 GLY A C 1
ATOM 794 O O . GLY A 1 101 ? 9.013 -6.077 7.784 1.00 94.38 101 GLY A O 1
ATOM 795 N N . PHE A 1 102 ? 9.276 -7.792 6.355 1.00 96.19 102 PHE A N 1
ATOM 796 C CA . PHE A 1 102 ? 9.596 -8.791 7.374 1.00 96.19 102 PHE A CA 1
ATOM 797 C C . PHE A 1 102 ? 10.934 -8.491 8.067 1.00 96.19 102 PHE A C 1
ATOM 799 O O . PHE A 1 102 ? 11.069 -8.658 9.277 1.00 96.19 102 PHE A O 1
ATOM 806 N N . ASP A 1 103 ? 11.921 -7.983 7.328 1.00 95.56 103 ASP A N 1
ATOM 807 C CA . ASP A 1 103 ? 13.188 -7.513 7.900 1.00 95.56 103 ASP A CA 1
ATOM 808 C C . ASP A 1 103 ? 13.062 -6.141 8.597 1.00 95.56 103 ASP A C 1
ATOM 810 O O . ASP A 1 103 ? 14.043 -5.643 9.151 1.00 95.56 103 ASP A O 1
ATOM 814 N N . ARG A 1 104 ? 11.875 -5.512 8.568 1.00 91.31 104 ARG A N 1
ATOM 815 C CA . ARG A 1 104 ? 11.609 -4.151 9.074 1.00 91.31 104 ARG A CA 1
ATOM 816 C C . ARG A 1 104 ? 12.541 -3.095 8.475 1.00 91.31 104 ARG A C 1
ATOM 818 O O . ARG A 1 104 ? 12.923 -2.134 9.145 1.00 91.31 104 ARG A O 1
ATOM 825 N N . ARG A 1 105 ? 12.918 -3.279 7.210 1.00 91.12 105 ARG A N 1
ATOM 826 C CA . ARG A 1 105 ? 13.682 -2.287 6.451 1.00 91.12 105 ARG A CA 1
ATOM 827 C C . ARG A 1 105 ? 12.758 -1.178 5.947 1.00 91.12 105 ARG A C 1
ATOM 829 O O . ARG A 1 105 ? 11.535 -1.332 5.909 1.00 91.12 105 ARG A O 1
ATOM 836 N N . SER A 1 106 ? 13.353 -0.047 5.577 1.00 82.06 106 SER A N 1
ATOM 837 C CA . SER A 1 106 ? 12.633 1.049 4.929 1.00 82.06 106 SER A CA 1
ATOM 838 C C . SER A 1 106 ? 11.982 0.576 3.632 1.00 82.06 106 SER A C 1
ATOM 840 O O . SER A 1 106 ? 12.489 -0.322 2.961 1.00 82.06 106 SER A O 1
ATOM 842 N N . PHE A 1 107 ? 10.842 1.171 3.291 1.00 78.19 107 PHE A N 1
ATOM 843 C CA . PHE A 1 107 ? 10.161 0.875 2.040 1.00 78.19 107 PHE A CA 1
ATOM 844 C C . PHE A 1 107 ? 10.978 1.389 0.847 1.00 78.19 107 PHE A C 1
ATOM 846 O O . PHE A 1 107 ? 11.244 2.589 0.757 1.00 78.19 107 PHE A O 1
ATOM 853 N N . GLU A 1 108 ? 11.308 0.508 -0.098 1.00 80.75 108 GLU A N 1
ATOM 854 C CA . GLU A 1 108 ? 12.023 0.883 -1.319 1.00 80.75 108 GLU A CA 1
ATOM 855 C C . GLU A 1 108 ? 11.044 1.096 -2.481 1.00 80.75 108 GLU A C 1
ATOM 857 O O . GLU A 1 108 ? 10.317 0.195 -2.891 1.00 80.75 108 GLU A O 1
ATOM 862 N N . SER A 1 109 ? 11.031 2.302 -3.049 1.00 71.00 109 SER A N 1
ATOM 863 C CA . SER A 1 109 ? 10.120 2.684 -4.143 1.00 71.00 109 SER A CA 1
ATOM 864 C C . SER A 1 109 ? 10.684 2.463 -5.545 1.00 71.00 109 SER A C 1
ATOM 866 O O . SER A 1 109 ? 9.965 2.576 -6.551 1.00 71.00 109 SER A O 1
ATOM 868 N N . SER A 1 110 ? 11.982 2.172 -5.616 1.00 77.69 110 SER A N 1
ATOM 869 C CA . SER A 1 110 ? 12.689 1.963 -6.870 1.00 77.69 110 SER A CA 1
ATOM 870 C C . SER A 1 110 ? 12.332 0.598 -7.462 1.00 77.69 110 SER A C 1
ATOM 872 O O . SER A 1 110 ? 12.331 -0.428 -6.785 1.00 77.69 110 SER A O 1
ATOM 874 N N . MET A 1 111 ? 11.990 0.582 -8.753 1.00 79.00 111 MET A N 1
ATOM 875 C CA . MET A 1 111 ? 11.795 -0.677 -9.473 1.00 79.00 111 MET A CA 1
ATOM 876 C C . MET A 1 111 ? 13.157 -1.239 -9.892 1.00 79.00 111 MET A C 1
ATOM 878 O O . MET A 1 111 ? 13.998 -0.471 -10.369 1.00 79.00 111 MET A O 1
ATOM 882 N N . PRO A 1 112 ? 13.377 -2.560 -9.787 1.00 80.56 112 PRO A N 1
ATOM 883 C CA . PRO A 1 112 ? 14.620 -3.173 -10.223 1.00 80.56 112 PRO A CA 1
ATOM 884 C C . PRO A 1 112 ? 14.827 -2.971 -11.727 1.00 80.56 112 PRO A C 1
ATOM 886 O O . PRO A 1 112 ? 13.930 -3.203 -12.547 1.00 80.56 112 PRO A O 1
ATOM 889 N N . ALA A 1 113 ? 16.038 -2.547 -12.094 1.00 73.50 113 ALA A N 1
ATOM 890 C CA . ALA A 1 113 ? 16.432 -2.414 -13.487 1.00 73.50 113 ALA A CA 1
ATOM 891 C C . ALA A 1 113 ? 16.417 -3.802 -14.147 1.00 73.50 113 ALA A C 1
ATOM 893 O O . ALA A 1 113 ? 17.138 -4.708 -13.735 1.00 73.50 113 ALA A O 1
ATOM 894 N N . GLY A 1 114 ? 15.580 -3.975 -15.171 1.00 75.06 114 GLY A N 1
ATOM 895 C CA . GLY A 1 114 ? 15.453 -5.248 -15.879 1.00 75.06 114 GLY A CA 1
ATOM 896 C C . GLY A 1 114 ? 14.397 -6.200 -15.320 1.00 75.06 114 GLY A C 1
ATOM 897 O O . GLY A 1 114 ? 14.527 -7.405 -15.532 1.00 75.06 114 GLY A O 1
ATOM 898 N N . LEU A 1 115 ? 13.348 -5.686 -14.664 1.00 83.06 115 LEU A N 1
ATOM 899 C CA . LEU A 1 115 ? 12.147 -6.467 -14.366 1.00 83.06 115 LEU A CA 1
ATOM 900 C C . LEU A 1 115 ? 11.642 -7.157 -15.644 1.00 83.06 115 LEU A C 1
ATOM 902 O O . LEU A 1 115 ? 11.313 -6.507 -16.640 1.00 83.06 115 LEU A O 1
ATOM 906 N N . LYS A 1 116 ? 11.610 -8.488 -15.622 1.00 84.12 116 LYS A N 1
ATOM 907 C CA . LYS A 1 116 ? 11.187 -9.325 -16.746 1.00 84.12 116 LYS A CA 1
ATOM 908 C C . LYS A 1 116 ? 10.175 -10.336 -16.264 1.00 84.12 116 LYS A C 1
ATOM 910 O O . LYS A 1 116 ? 10.217 -10.766 -15.115 1.00 84.12 116 LYS A O 1
ATOM 915 N N . LYS A 1 117 ? 9.285 -10.725 -17.171 1.00 82.44 117 LYS A N 1
ATOM 916 C CA . LYS A 1 117 ? 8.322 -11.779 -16.900 1.00 82.44 117 LYS A CA 1
ATOM 917 C C . LYS A 1 117 ? 9.073 -13.064 -16.539 1.00 82.44 117 LYS A C 1
ATOM 919 O O . LYS A 1 117 ? 9.921 -13.498 -17.329 1.00 82.44 117 LYS A O 1
ATOM 924 N N . ARG A 1 118 ? 8.777 -13.682 -15.394 1.00 83.12 118 ARG A N 1
ATOM 925 C CA . ARG A 1 118 ? 9.275 -15.030 -15.098 1.00 83.12 118 ARG A CA 1
ATOM 926 C C . ARG A 1 118 ? 8.64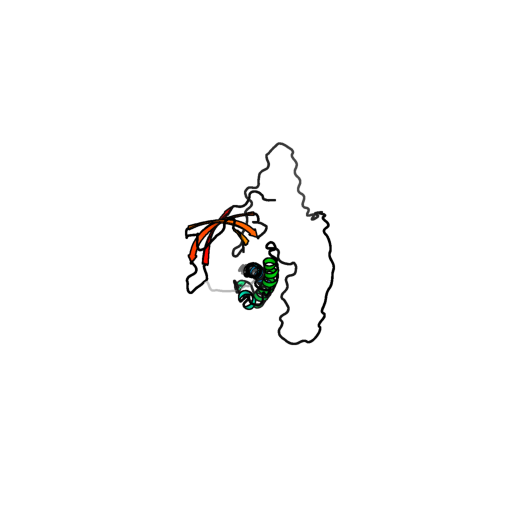2 -15.963 -16.117 1.00 83.12 118 ARG A C 1
ATOM 928 O O . ARG A 1 118 ? 7.426 -15.971 -16.305 1.00 83.12 118 ARG A O 1
ATOM 935 N N . GLY A 1 119 ? 9.498 -16.660 -16.865 1.00 54.03 119 GLY A N 1
ATOM 936 C CA . GLY A 1 119 ? 9.077 -17.552 -17.936 1.00 54.03 119 GLY A CA 1
ATOM 937 C C . GLY A 1 119 ? 7.948 -18.448 -17.446 1.00 54.03 119 GLY A C 1
ATOM 938 O O . GLY A 1 119 ? 8.042 -19.040 -16.376 1.00 54.03 119 GLY A O 1
ATOM 939 N N . VAL A 1 120 ? 6.860 -18.478 -18.209 1.00 46.44 120 VAL A N 1
ATOM 940 C CA . VAL A 1 120 ? 5.664 -19.260 -17.912 1.00 46.44 120 VAL A CA 1
ATOM 941 C C . VAL A 1 120 ? 6.082 -20.700 -17.596 1.00 46.44 120 VAL A C 1
ATOM 943 O O . VAL A 1 120 ? 6.508 -21.429 -18.488 1.00 46.44 120 VAL A O 1
ATOM 946 N N . MET A 1 121 ? 5.944 -21.107 -16.332 1.00 41.47 121 MET A N 1
ATOM 947 C CA . MET A 1 121 ? 5.971 -22.507 -15.905 1.00 41.47 121 MET A CA 1
ATOM 948 C C . MET A 1 121 ? 4.678 -23.180 -16.391 1.00 41.47 121 MET A C 1
ATOM 950 O O . MET A 1 121 ? 3.790 -23.506 -15.611 1.00 41.47 121 MET A O 1
ATOM 954 N N . VAL A 1 122 ? 4.538 -23.338 -17.706 1.00 43.28 122 VAL A N 1
ATOM 955 C CA . VAL A 1 122 ? 3.686 -24.374 -18.293 1.00 43.28 122 VAL A CA 1
ATOM 956 C C . VAL A 1 122 ? 4.625 -25.531 -18.600 1.00 43.28 122 VAL A C 1
ATOM 958 O O . VAL A 1 122 ? 5.702 -25.327 -19.154 1.00 43.28 122 VAL A O 1
ATOM 961 N N . GLY A 1 123 ? 4.240 -26.707 -18.110 1.00 41.56 123 GLY A N 1
ATOM 962 C CA . GLY A 1 123 ? 5.089 -27.877 -17.958 1.00 41.56 123 GLY A CA 1
ATOM 963 C C . GLY A 1 123 ? 5.846 -28.327 -19.206 1.00 41.56 123 GLY A C 1
ATOM 964 O O . GLY A 1 123 ? 5.498 -28.016 -20.340 1.00 41.56 123 GLY A O 1
ATOM 965 N N . ASP A 1 124 ? 6.855 -29.142 -18.906 1.00 36.75 124 ASP A N 1
ATOM 966 C CA . ASP A 1 124 ? 7.752 -29.885 -19.790 1.00 36.75 124 ASP A CA 1
ATOM 967 C C . ASP A 1 124 ? 8.999 -29.143 -20.287 1.00 36.75 124 ASP A C 1
ATOM 969 O O . ASP A 1 124 ? 9.066 -28.650 -21.412 1.00 36.75 124 ASP A O 1
ATOM 973 N N . ARG A 1 125 ? 10.065 -29.210 -19.471 1.00 38.50 125 ARG A N 1
ATOM 974 C CA . ARG A 1 125 ? 11.360 -29.816 -19.851 1.00 38.50 125 ARG A CA 1
ATOM 975 C C . ARG A 1 125 ? 12.280 -29.981 -18.635 1.00 38.50 125 ARG A C 1
ATOM 977 O O . ARG A 1 125 ? 12.400 -29.106 -17.790 1.00 38.50 125 ARG A O 1
ATOM 984 N N . LYS A 1 126 ? 12.883 -31.168 -18.561 1.00 37.41 126 LYS A N 1
ATOM 985 C CA . LYS A 1 126 ? 13.821 -31.654 -17.540 1.00 37.41 126 LYS A CA 1
ATOM 986 C C . LYS A 1 126 ? 15.184 -30.941 -17.611 1.00 37.41 126 LYS A C 1
ATOM 988 O O . LYS A 1 126 ? 15.661 -30.698 -18.714 1.00 37.41 126 LYS A O 1
ATOM 993 N N . GLY A 1 127 ? 15.827 -30.798 -16.444 1.00 28.53 127 GLY A N 1
ATOM 994 C CA . GLY A 1 127 ? 17.255 -30.475 -16.239 1.00 28.53 127 GLY A CA 1
ATOM 995 C C . GLY A 1 127 ? 17.497 -28.975 -16.017 1.00 28.53 127 GLY A C 1
ATOM 996 O O . GLY A 1 127 ? 17.059 -28.179 -16.829 1.00 28.53 127 GLY A O 1
ATOM 997 N N . GLU A 1 128 ? 18.137 -28.482 -14.958 1.00 29.53 128 GLU A N 1
ATOM 998 C CA . GLU A 1 128 ? 19.134 -29.089 -14.077 1.00 29.53 128 GLU A CA 1
ATOM 999 C C . GLU A 1 128 ? 19.157 -28.351 -12.725 1.00 29.53 128 GLU A C 1
ATOM 1001 O O . GLU A 1 128 ? 19.055 -27.127 -12.660 1.00 29.53 128 GLU A O 1
ATOM 1006 N N . LEU A 1 129 ? 19.291 -29.121 -11.646 1.00 34.62 129 LEU A N 1
ATOM 1007 C CA . LEU A 1 129 ? 19.604 -28.651 -10.300 1.00 34.62 129 LEU A CA 1
ATOM 1008 C C . LEU A 1 129 ? 21.050 -28.142 -10.258 1.00 34.62 129 LEU A C 1
ATOM 1010 O O . LEU A 1 129 ? 21.955 -28.912 -10.560 1.00 34.62 129 LEU A O 1
ATOM 1014 N N . ILE A 1 130 ? 21.281 -26.935 -9.741 1.00 32.09 130 ILE A N 1
ATOM 1015 C CA . ILE A 1 130 ? 22.499 -26.651 -8.971 1.00 32.09 130 ILE A CA 1
ATOM 1016 C C . ILE A 1 130 ? 22.132 -25.891 -7.699 1.00 32.09 130 ILE A C 1
ATOM 1018 O O . ILE A 1 130 ? 21.434 -24.880 -7.723 1.00 32.09 130 ILE A O 1
ATOM 1022 N N . ALA A 1 131 ? 22.586 -26.436 -6.576 1.00 28.17 131 ALA A N 1
ATOM 1023 C CA . ALA A 1 131 ? 22.394 -25.914 -5.239 1.00 28.17 131 ALA A CA 1
ATOM 1024 C C . ALA A 1 131 ? 23.750 -25.478 -4.645 1.00 28.17 131 ALA A C 1
ATOM 1026 O O . ALA A 1 131 ? 24.751 -26.154 -4.864 1.00 28.17 131 ALA A O 1
ATOM 1027 N N . GLN A 1 132 ? 23.691 -24.429 -3.809 1.00 29.94 132 GLN A N 1
ATOM 1028 C CA . GLN A 1 132 ? 24.598 -24.032 -2.704 1.00 29.94 132 GLN A CA 1
ATOM 1029 C C . GLN A 1 132 ? 25.828 -23.118 -2.991 1.00 29.94 132 GLN A C 1
ATOM 1031 O O . GLN A 1 132 ? 26.841 -23.552 -3.522 1.00 29.94 132 GLN A O 1
ATOM 1036 N N . THR A 1 133 ? 25.674 -21.831 -2.605 1.00 27.61 133 THR A N 1
ATOM 1037 C CA . THR A 1 133 ? 26.446 -20.933 -1.674 1.00 27.61 133 THR A CA 1
ATOM 1038 C C . THR A 1 133 ? 27.918 -21.302 -1.322 1.00 27.61 133 THR A C 1
ATOM 1040 O O . THR A 1 133 ? 28.153 -22.495 -1.160 1.00 27.61 133 THR A O 1
ATOM 1043 N N . PRO A 1 134 ? 28.899 -20.371 -1.059 1.00 39.50 134 PRO A N 1
ATOM 1044 C CA . PRO A 1 134 ? 28.737 -19.061 -0.390 1.00 39.50 134 PRO A CA 1
ATOM 1045 C C . PRO A 1 134 ? 29.663 -17.865 -0.787 1.00 39.50 134 PRO A C 1
ATOM 1047 O O . PRO A 1 134 ? 30.659 -18.005 -1.483 1.00 39.50 134 PRO A O 1
ATOM 1050 N N . THR A 1 135 ? 29.339 -16.696 -0.207 1.00 28.08 135 THR A N 1
ATOM 1051 C CA . THR A 1 135 ? 30.202 -15.527 0.093 1.00 28.08 135 THR A CA 1
ATOM 1052 C C . THR A 1 135 ? 30.774 -14.700 -1.065 1.00 28.08 135 THR A C 1
ATOM 1054 O O . THR A 1 135 ? 31.710 -15.113 -1.740 1.00 28.08 135 THR A O 1
ATOM 1057 N N . GLN A 1 136 ? 30.337 -13.436 -1.141 1.00 27.98 136 GLN A N 1
ATOM 1058 C CA . GLN A 1 136 ? 31.231 -12.283 -1.314 1.00 27.98 136 GLN A CA 1
ATOM 1059 C C . GLN A 1 136 ? 30.541 -10.980 -0.875 1.00 27.98 136 GLN A C 1
ATOM 1061 O O . GLN A 1 136 ? 29.586 -10.514 -1.489 1.00 27.98 136 GLN A O 1
ATOM 1066 N N . THR A 1 137 ? 31.058 -10.405 0.210 1.00 29.67 137 THR A N 1
ATOM 1067 C CA . THR A 1 137 ? 30.987 -8.976 0.541 1.00 29.67 137 THR A CA 1
ATOM 1068 C C . THR A 1 137 ? 31.565 -8.155 -0.618 1.00 29.67 137 THR A C 1
ATOM 1070 O O . THR A 1 137 ? 32.589 -8.555 -1.175 1.00 29.67 137 THR A O 1
ATOM 1073 N N . PRO A 1 138 ? 31.009 -6.971 -0.920 1.00 33.31 138 PRO A N 1
ATOM 1074 C CA . PRO A 1 138 ? 31.902 -5.820 -0.992 1.00 33.31 138 PRO A CA 1
ATOM 1075 C C . PRO A 1 138 ? 31.362 -4.588 -0.261 1.00 33.31 138 PRO A C 1
ATOM 1077 O O . PRO A 1 138 ? 30.221 -4.156 -0.405 1.00 33.31 138 PRO A O 1
ATOM 1080 N N . THR A 1 139 ? 32.280 -4.045 0.523 1.00 23.17 139 THR A N 1
ATOM 1081 C CA . THR A 1 139 ? 32.306 -2.756 1.199 1.00 23.17 139 THR A CA 1
ATOM 1082 C C . THR A 1 139 ? 32.113 -1.577 0.235 1.00 23.17 139 THR A C 1
ATOM 1084 O O . THR A 1 139 ? 32.494 -1.633 -0.931 1.00 23.17 139 THR A O 1
ATOM 1087 N N . GLN A 1 140 ? 31.558 -0.500 0.792 1.00 31.20 140 GLN A N 1
ATOM 1088 C CA . GLN A 1 140 ? 31.491 0.877 0.292 1.00 31.20 140 GLN A CA 1
ATOM 1089 C C . GLN A 1 140 ? 32.767 1.363 -0.420 1.00 31.20 140 GLN A C 1
ATOM 1091 O O . GLN A 1 140 ? 33.845 1.190 0.141 1.00 31.20 140 GLN A O 1
ATOM 1096 N N . THR A 1 141 ? 32.609 2.122 -1.518 1.00 25.17 141 THR A N 1
ATOM 1097 C CA . THR A 1 141 ? 33.417 3.328 -1.804 1.00 25.17 141 THR A CA 1
ATOM 1098 C C . THR A 1 141 ? 32.628 4.322 -2.670 1.00 25.17 141 THR A C 1
ATOM 1100 O O . THR A 1 141 ? 32.089 3.977 -3.717 1.00 25.17 141 THR A O 1
ATOM 1103 N N . THR A 1 142 ? 32.588 5.568 -2.210 1.00 27.45 142 THR A N 1
ATOM 1104 C CA . THR A 1 142 ? 32.066 6.789 -2.836 1.00 27.45 142 THR A CA 1
ATOM 1105 C C . THR A 1 142 ? 32.970 7.275 -3.978 1.00 27.45 142 THR A C 1
ATOM 1107 O O . THR A 1 142 ? 34.171 7.368 -3.751 1.00 27.45 142 THR A O 1
ATOM 1110 N N . GLN A 1 143 ? 32.425 7.691 -5.133 1.00 27.97 143 GLN A N 1
ATOM 1111 C CA . GLN A 1 143 ? 32.816 8.946 -5.811 1.00 27.97 143 GLN A CA 1
ATOM 1112 C C . GLN A 1 143 ? 31.978 9.256 -7.063 1.00 27.97 143 GLN A C 1
ATOM 1114 O O . GLN A 1 143 ? 31.787 8.435 -7.954 1.00 27.97 143 GLN A O 1
ATOM 1119 N N . THR A 1 144 ? 31.511 10.499 -7.071 1.00 27.59 144 THR A N 1
ATOM 1120 C CA . THR A 1 144 ? 30.890 11.309 -8.121 1.00 27.59 144 THR A CA 1
ATOM 1121 C C . THR A 1 144 ? 31.789 11.518 -9.344 1.00 27.59 144 THR A C 1
ATOM 1123 O O . THR A 1 144 ? 32.998 11.664 -9.185 1.00 27.59 144 THR A O 1
ATOM 1126 N N . THR A 1 145 ? 31.195 11.641 -10.540 1.00 26.11 145 THR A N 1
ATOM 1127 C CA . THR A 1 145 ? 31.446 12.727 -11.521 1.00 26.11 145 THR A CA 1
ATOM 1128 C C . THR A 1 145 ? 30.409 12.651 -12.646 1.00 26.11 145 THR A C 1
ATOM 1130 O O . THR A 1 145 ? 30.320 11.661 -13.370 1.00 26.11 145 THR A O 1
ATOM 1133 N N . ASP A 1 146 ? 29.641 13.730 -12.775 1.00 27.59 146 ASP A N 1
ATOM 1134 C CA . ASP A 1 146 ? 28.696 14.011 -13.849 1.00 27.59 146 ASP A CA 1
ATOM 1135 C C . ASP A 1 146 ? 29.406 14.264 -15.185 1.00 27.59 146 ASP A C 1
ATOM 1137 O O . ASP A 1 146 ? 30.380 15.014 -15.257 1.00 27.59 146 ASP A O 1
ATOM 1141 N N . THR A 1 147 ? 28.889 13.700 -16.278 1.00 23.06 147 THR A N 1
ATOM 1142 C CA . THR A 1 147 ? 29.146 14.182 -17.645 1.00 23.06 147 THR A CA 1
ATOM 1143 C C . THR A 1 147 ? 27.994 13.765 -18.554 1.00 23.06 147 THR A C 1
ATOM 1145 O O . THR A 1 147 ? 27.935 12.624 -18.996 1.00 23.06 147 THR A O 1
ATOM 1148 N N . TYR A 1 148 ? 27.117 14.710 -18.891 1.00 29.03 148 TYR A N 1
ATOM 1149 C CA . TYR A 1 148 ? 26.401 14.690 -20.166 1.00 29.03 148 TYR A CA 1
ATOM 1150 C C . TYR A 1 148 ? 26.416 16.093 -20.762 1.00 29.03 148 TYR A C 1
ATOM 1152 O O . TYR A 1 148 ? 25.717 17.006 -20.332 1.00 29.03 148 TYR A O 1
ATOM 1160 N N . THR A 1 149 ? 27.275 16.241 -21.762 1.00 25.78 149 THR A N 1
ATOM 1161 C CA . THR A 1 149 ? 27.326 17.348 -22.707 1.00 25.78 149 THR A CA 1
ATOM 1162 C C . THR A 1 149 ? 26.067 17.331 -23.574 1.00 25.78 149 THR A C 1
ATOM 1164 O O . THR A 1 149 ? 25.726 16.302 -24.157 1.00 25.78 149 THR A O 1
ATOM 1167 N N . SER A 1 150 ? 25.405 18.473 -23.735 1.00 32.59 150 SER A N 1
ATOM 1168 C CA . SER A 1 150 ? 24.642 18.774 -24.950 1.00 32.59 150 SER A CA 1
ATOM 1169 C C . SER A 1 150 ? 24.669 20.274 -25.214 1.00 32.59 150 SER A C 1
ATOM 1171 O O . SER A 1 150 ? 24.202 21.091 -24.428 1.00 32.59 150 SER A O 1
ATOM 1173 N N . THR A 1 151 ? 25.308 20.586 -26.332 1.00 29.06 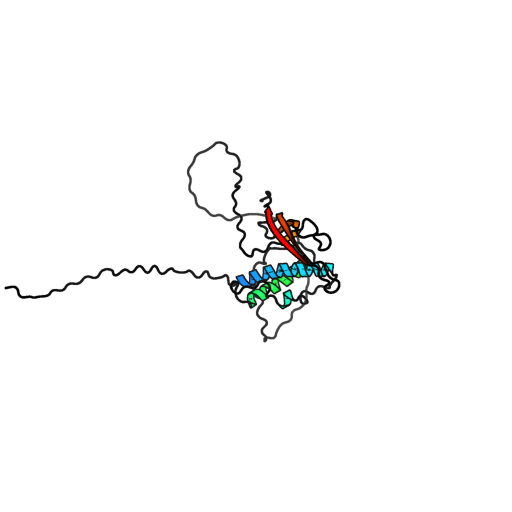151 THR A N 1
ATOM 1174 C CA . THR A 1 151 ? 25.533 21.876 -26.970 1.00 29.06 151 THR A CA 1
ATOM 1175 C C . THR A 1 151 ? 24.242 22.404 -27.594 1.00 29.06 151 THR A C 1
ATOM 1177 O O . THR A 1 151 ? 23.543 21.648 -28.263 1.00 29.06 151 THR A O 1
ATOM 1180 N N . THR A 1 152 ? 23.972 23.705 -27.467 1.00 29.06 152 THR A N 1
ATOM 1181 C CA . THR A 1 152 ? 23.606 24.597 -28.587 1.00 29.06 152 THR A CA 1
ATOM 1182 C C . THR A 1 152 ? 23.781 26.039 -28.118 1.00 29.06 152 THR A C 1
ATOM 1184 O O . THR A 1 152 ? 23.101 26.503 -27.205 1.00 29.06 152 THR A O 1
ATOM 1187 N N . ASP A 1 153 ? 24.724 26.721 -28.758 1.00 29.27 153 ASP A N 1
ATOM 1188 C CA . ASP A 1 153 ? 25.023 28.138 -28.608 1.00 29.27 153 ASP A CA 1
ATOM 1189 C C . ASP A 1 153 ? 23.893 29.021 -29.150 1.00 29.27 153 ASP A C 1
ATOM 1191 O O . ASP A 1 153 ? 23.390 28.782 -30.247 1.00 29.27 153 ASP A O 1
ATOM 1195 N N . THR A 1 154 ? 23.594 30.131 -28.470 1.00 30.30 154 THR A N 1
ATOM 1196 C CA . THR A 1 154 ? 23.440 31.435 -29.140 1.00 30.30 154 THR A CA 1
ATOM 1197 C C . THR A 1 154 ? 23.784 32.565 -28.163 1.00 30.30 154 THR A C 1
ATOM 1199 O O . THR A 1 154 ? 23.119 32.765 -27.150 1.00 30.30 154 THR A O 1
ATOM 1202 N N . ASN A 1 155 ? 24.846 33.302 -28.490 1.00 36.59 155 ASN A N 1
ATOM 1203 C CA . ASN A 1 155 ? 25.308 34.517 -27.821 1.00 36.59 155 ASN A CA 1
ATOM 1204 C C . ASN A 1 155 ? 24.404 35.723 -28.121 1.00 36.59 155 ASN A C 1
ATOM 1206 O O . ASN A 1 155 ? 24.148 35.980 -29.293 1.00 36.59 155 ASN A O 1
ATOM 1210 N N . THR A 1 156 ? 24.129 36.558 -27.110 1.00 31.59 156 THR A N 1
ATOM 1211 C CA . THR A 1 156 ? 24.231 38.032 -27.209 1.00 31.59 156 THR A CA 1
ATOM 1212 C C . THR A 1 156 ? 24.502 38.656 -25.832 1.00 31.59 156 THR A C 1
ATOM 1214 O O . THR A 1 156 ? 23.751 38.439 -24.886 1.00 31.59 156 THR A O 1
ATOM 1217 N N . ASN A 1 157 ? 25.583 39.441 -25.756 1.00 38.06 157 ASN A N 1
ATOM 1218 C CA . ASN A 1 157 ? 26.092 40.218 -24.616 1.00 38.06 157 ASN A CA 1
ATOM 1219 C C . ASN A 1 157 ? 25.090 41.217 -24.007 1.00 38.06 157 ASN A C 1
ATOM 1221 O O . ASN A 1 157 ? 24.471 41.972 -24.754 1.00 38.06 157 ASN A O 1
ATOM 1225 N N . THR A 1 158 ? 25.100 41.372 -22.673 1.00 32.69 158 THR A N 1
ATOM 1226 C CA . THR A 1 158 ? 25.423 42.634 -21.947 1.00 32.69 158 THR A CA 1
ATOM 1227 C C . THR A 1 158 ? 25.389 42.423 -20.418 1.00 32.69 158 THR A C 1
ATOM 1229 O O . THR A 1 158 ? 24.420 41.912 -19.873 1.00 32.69 158 THR A O 1
ATOM 1232 N N . SER A 1 159 ? 26.464 42.811 -19.723 1.00 32.53 159 SER A N 1
ATOM 1233 C CA . SER A 1 159 ? 26.596 42.849 -18.249 1.00 32.53 159 SER A CA 1
ATOM 1234 C C . SER A 1 159 ? 26.181 44.223 -17.689 1.00 32.53 159 SER A C 1
ATOM 1236 O O . SER A 1 159 ? 26.103 45.173 -18.468 1.00 32.53 159 SER A O 1
ATOM 1238 N N . PRO A 1 160 ? 26.204 44.446 -16.360 1.00 54.91 160 PRO A N 1
ATOM 1239 C CA . PRO A 1 160 ? 25.602 43.707 -15.241 1.00 54.91 160 PRO A CA 1
ATOM 1240 C C . PRO A 1 160 ? 24.648 44.638 -14.443 1.00 54.91 160 PRO A C 1
ATOM 1242 O O . PRO A 1 160 ? 24.679 45.845 -14.656 1.00 54.91 160 PRO A O 1
ATOM 1245 N N . THR A 1 161 ? 23.834 44.118 -13.513 1.00 31.89 161 THR A N 1
ATOM 1246 C CA . THR A 1 161 ? 23.544 44.698 -12.168 1.00 31.89 161 THR A CA 1
ATOM 1247 C C . THR A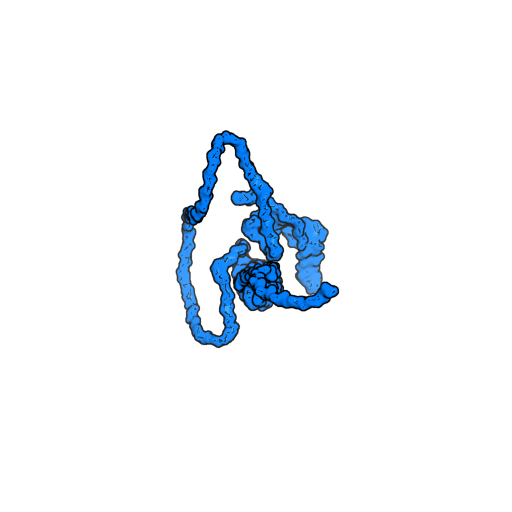 1 161 ? 22.332 43.995 -11.540 1.00 31.89 161 THR A C 1
ATOM 1249 O O . THR A 1 161 ? 21.214 44.111 -12.021 1.00 31.89 161 THR A O 1
ATOM 1252 N N . GLU A 1 162 ? 22.620 43.256 -10.465 1.00 49.06 162 GLU A N 1
ATOM 1253 C CA . GLU A 1 162 ? 21.788 43.027 -9.274 1.00 49.06 162 GLU A CA 1
ATOM 1254 C C . GLU A 1 162 ? 20.302 42.676 -9.471 1.00 49.06 162 GLU A C 1
ATOM 1256 O O . GLU A 1 162 ? 19.436 43.536 -9.601 1.00 49.06 162 GLU A O 1
ATOM 1261 N N . THR A 1 163 ? 19.962 41.387 -9.371 1.00 35.25 163 THR A N 1
ATOM 1262 C CA . THR A 1 163 ? 18.609 40.966 -8.975 1.00 35.25 163 THR A CA 1
ATOM 1263 C C . THR A 1 163 ? 18.684 39.658 -8.187 1.00 35.25 163 THR A C 1
ATOM 1265 O O . THR A 1 163 ? 19.358 38.711 -8.586 1.00 35.25 163 THR A O 1
ATOM 1268 N N . ALA A 1 164 ? 18.017 39.665 -7.033 1.00 47.56 164 ALA A N 1
ATOM 1269 C CA . ALA A 1 164 ? 17.853 38.586 -6.065 1.00 47.56 164 ALA A CA 1
ATOM 1270 C C . ALA A 1 164 ? 17.515 37.215 -6.694 1.00 47.56 164 ALA A C 1
ATOM 1272 O O . ALA A 1 164 ? 16.927 37.172 -7.778 1.00 47.56 164 ALA A O 1
ATOM 1273 N N . PRO A 1 165 ? 17.821 36.087 -6.015 1.00 41.34 165 PRO A N 1
ATOM 1274 C CA . PRO A 1 165 ? 17.454 34.765 -6.505 1.00 41.34 165 PRO A CA 1
ATOM 1275 C C . PRO A 1 165 ? 15.934 34.676 -6.640 1.00 41.34 165 PRO A C 1
ATOM 1277 O O . PRO A 1 165 ? 15.197 34.675 -5.654 1.00 41.34 165 PRO A O 1
ATOM 1280 N N . ILE A 1 166 ? 15.464 34.607 -7.884 1.00 46.94 166 ILE A N 1
ATOM 1281 C CA . ILE A 1 166 ? 14.076 34.300 -8.197 1.00 46.94 166 ILE A CA 1
ATOM 1282 C C . ILE A 1 166 ? 13.904 32.825 -7.839 1.00 46.94 166 ILE A C 1
ATOM 1284 O O .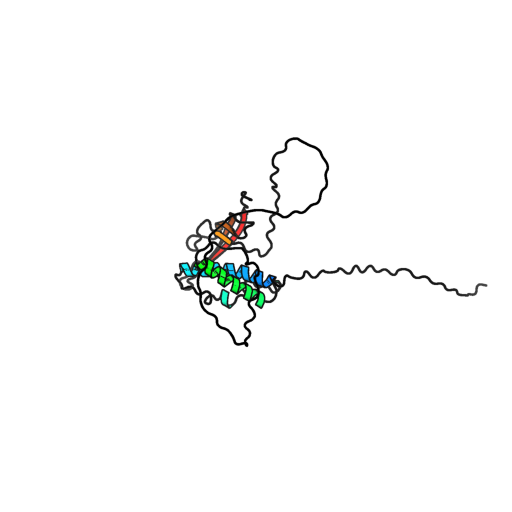 ILE A 1 166 ? 14.284 31.933 -8.599 1.00 46.94 166 ILE A O 1
ATOM 1288 N N . ALA A 1 167 ? 13.391 32.562 -6.638 1.00 52.19 167 ALA A N 1
ATOM 1289 C CA . ALA A 1 167 ? 12.864 31.254 -6.301 1.00 52.19 167 ALA A CA 1
ATOM 1290 C C . ALA A 1 167 ? 11.825 30.914 -7.374 1.00 52.19 167 ALA A C 1
ATOM 1292 O O . ALA A 1 167 ? 10.848 31.638 -7.562 1.00 52.19 167 ALA A O 1
ATOM 1293 N N . ASN A 1 168 ? 12.066 29.849 -8.134 1.00 48.44 168 ASN A N 1
ATOM 1294 C CA . ASN A 1 168 ? 11.113 29.357 -9.117 1.00 48.44 168 ASN A CA 1
ATOM 1295 C C . ASN A 1 168 ? 9.921 28.736 -8.366 1.00 48.44 168 ASN A C 1
ATOM 1297 O O . ASN A 1 168 ? 9.829 27.519 -8.216 1.00 48.44 168 ASN A O 1
ATOM 1301 N N . THR A 1 169 ? 9.007 29.580 -7.880 1.00 57.53 169 THR A N 1
ATOM 1302 C CA . THR A 1 169 ? 7.825 29.221 -7.071 1.00 57.53 169 THR A CA 1
ATOM 1303 C C . THR A 1 169 ? 6.752 28.471 -7.875 1.00 57.53 169 THR A C 1
ATOM 1305 O O . THR A 1 169 ? 5.716 28.105 -7.337 1.00 57.53 169 THR A O 1
ATOM 1308 N N . ASN A 1 170 ? 6.983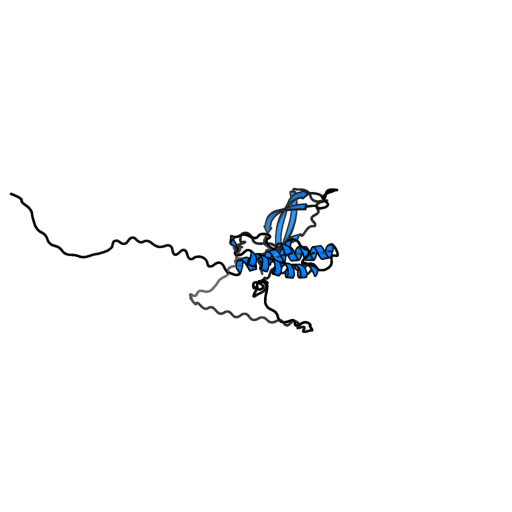 28.209 -9.166 1.00 56.91 170 ASN A N 1
ATOM 1309 C CA . ASN A 1 170 ? 6.000 27.621 -10.080 1.00 56.91 170 ASN A CA 1
ATOM 1310 C C . ASN A 1 170 ? 6.452 26.275 -10.662 1.00 56.91 170 ASN A C 1
ATOM 1312 O O . ASN A 1 170 ? 6.209 25.982 -11.832 1.00 56.91 170 ASN A O 1
ATOM 1316 N N . ALA A 1 171 ? 7.126 25.439 -9.874 1.00 62.91 171 ALA A N 1
ATOM 1317 C CA . ALA A 1 171 ? 7.314 24.054 -10.282 1.00 62.91 171 ALA A CA 1
ATOM 1318 C C . ALA A 1 171 ? 5.986 23.303 -10.136 1.00 62.91 171 ALA A C 1
ATOM 1320 O O . ALA A 1 171 ? 5.580 22.933 -9.036 1.00 62.91 171 ALA A O 1
ATOM 1321 N N . VAL A 1 172 ? 5.301 23.098 -11.257 1.00 66.62 172 VAL A N 1
ATOM 1322 C CA . VAL A 1 172 ? 4.097 22.270 -11.312 1.00 66.62 172 VAL A CA 1
ATOM 1323 C C . VAL A 1 172 ? 4.515 20.818 -11.092 1.00 66.62 172 VAL A C 1
ATOM 1325 O O . VAL A 1 172 ? 5.205 20.234 -11.925 1.00 66.62 172 VAL A O 1
ATOM 1328 N N . ILE A 1 173 ? 4.113 20.236 -9.962 1.00 73.94 173 ILE A N 1
ATOM 1329 C CA . ILE A 1 173 ? 4.290 18.806 -9.709 1.00 73.94 173 ILE A CA 1
ATOM 1330 C C . ILE A 1 173 ? 3.116 18.067 -10.346 1.00 73.94 173 ILE A C 1
ATOM 1332 O O . ILE A 1 173 ? 1.963 18.261 -9.962 1.00 73.94 173 ILE A O 1
ATOM 1336 N N . LEU A 1 174 ? 3.414 17.230 -11.338 1.00 79.19 174 LEU A N 1
ATOM 1337 C CA . LEU A 1 174 ? 2.426 16.377 -11.986 1.00 79.19 174 LEU A CA 1
ATOM 1338 C C . LEU A 1 174 ? 2.336 15.050 -11.228 1.00 79.19 174 LEU A C 1
ATOM 1340 O O . LEU A 1 174 ? 3.283 14.269 -11.248 1.00 79.19 174 LEU A O 1
ATOM 1344 N N . ILE A 1 175 ? 1.193 14.789 -10.593 1.00 84.31 175 ILE A N 1
ATOM 1345 C CA . ILE A 1 175 ? 0.875 13.494 -9.978 1.00 84.31 175 ILE A CA 1
ATOM 1346 C C . ILE A 1 175 ? -0.132 12.790 -10.896 1.00 84.31 175 ILE A C 1
ATOM 1348 O O . ILE A 1 175 ? -1.288 13.220 -10.965 1.00 84.31 175 ILE A O 1
ATOM 1352 N N . PRO A 1 176 ? 0.272 11.748 -11.644 1.00 82.44 176 PRO A N 1
ATOM 1353 C CA . PRO A 1 176 ? -0.648 10.993 -12.485 1.00 82.44 176 PRO A CA 1
ATOM 1354 C C . PRO A 1 176 ? -1.796 10.374 -11.683 1.00 82.44 176 PRO A C 1
ATOM 1356 O O . PRO A 1 176 ? -1.662 10.079 -10.491 1.00 82.44 176 PRO A O 1
ATOM 1359 N N . LYS A 1 177 ? -2.919 10.099 -12.355 1.00 81.62 177 LYS A N 1
ATOM 1360 C CA . LYS A 1 177 ? -3.953 9.237 -11.770 1.00 81.62 177 LYS A CA 1
ATOM 1361 C C . LYS A 1 177 ? -3.354 7.874 -11.412 1.00 81.62 177 LYS A C 1
ATOM 1363 O O . LYS A 1 177 ? -2.420 7.414 -12.070 1.00 81.62 177 LYS A O 1
ATOM 1368 N N . ASP A 1 178 ? -3.902 7.240 -10.380 1.00 77.94 178 ASP A N 1
ATOM 1369 C CA . ASP A 1 178 ? -3.466 5.915 -9.929 1.00 77.94 178 ASP A CA 1
ATOM 1370 C C . ASP A 1 178 ? -1.976 5.873 -9.522 1.00 77.94 178 ASP A C 1
ATOM 1372 O O . ASP A 1 178 ? -1.303 4.844 -9.679 1.00 77.94 178 ASP A O 1
ATOM 1376 N N . THR A 1 179 ? -1.460 7.012 -9.039 1.00 84.75 179 THR A N 1
ATOM 1377 C CA . THR A 1 179 ? -0.165 7.095 -8.355 1.00 84.75 179 THR A CA 1
ATOM 1378 C C . THR A 1 179 ? -0.325 6.541 -6.948 1.00 84.75 179 THR A C 1
ATOM 1380 O O . THR A 1 179 ? -1.168 7.003 -6.182 1.00 84.75 179 THR A O 1
ATOM 1383 N N . GLU A 1 180 ? 0.493 5.551 -6.612 1.00 82.50 180 GLU A N 1
ATOM 1384 C CA . GLU A 1 180 ? 0.520 4.951 -5.285 1.00 82.50 180 GLU A CA 1
ATOM 1385 C C . GLU A 1 180 ? 1.502 5.722 -4.396 1.00 82.50 180 GLU A C 1
ATOM 1387 O O . GLU A 1 180 ? 2.675 5.877 -4.742 1.00 82.50 180 GLU A O 1
ATOM 1392 N N . LEU A 1 181 ? 1.000 6.240 -3.274 1.00 87.81 181 LEU A N 1
ATOM 1393 C CA . LEU A 1 181 ? 1.787 6.968 -2.285 1.00 87.81 181 LEU A CA 1
ATOM 1394 C C . LEU A 1 181 ? 1.934 6.107 -1.041 1.00 87.81 181 LEU A C 1
ATOM 1396 O O . LEU A 1 181 ? 0.944 5.570 -0.543 1.00 87.81 181 LEU A O 1
ATOM 1400 N N . ILE A 1 182 ? 3.149 6.033 -0.509 1.00 85.56 182 ILE A N 1
ATOM 1401 C CA . ILE A 1 182 ? 3.395 5.355 0.762 1.00 85.56 182 ILE A CA 1
ATOM 1402 C C . ILE A 1 182 ? 3.692 6.376 1.819 1.00 85.56 182 ILE A C 1
ATOM 1404 O O . ILE A 1 182 ? 4.518 7.272 1.635 1.00 85.56 182 ILE A O 1
ATOM 1408 N N . LEU A 1 183 ? 2.951 6.235 2.907 1.00 91.62 183 LEU A N 1
ATOM 1409 C CA . LEU A 1 183 ? 2.799 7.244 3.924 1.00 91.62 183 LEU A CA 1
ATOM 1410 C C . LEU A 1 183 ? 3.231 6.674 5.265 1.00 91.62 183 LEU A C 1
ATOM 1412 O O . LEU A 1 183 ? 2.827 5.576 5.641 1.00 91.62 183 LEU A O 1
ATOM 1416 N N . GLU A 1 184 ? 3.987 7.462 6.008 1.00 89.88 184 GLU A N 1
ATOM 1417 C CA . GLU A 1 184 ? 4.287 7.215 7.408 1.00 89.88 184 GLU A CA 1
ATOM 1418 C C . GLU A 1 184 ? 3.380 8.101 8.263 1.00 89.88 184 GLU A C 1
ATOM 1420 O O . GLU A 1 184 ? 3.506 9.330 8.271 1.00 89.88 184 GLU A O 1
ATOM 1425 N N . LEU A 1 185 ? 2.438 7.485 8.978 1.00 94.69 185 LEU A N 1
ATOM 1426 C CA . LEU A 1 185 ? 1.567 8.204 9.906 1.00 94.69 185 LEU A CA 1
ATOM 1427 C C . LEU A 1 185 ? 2.407 8.893 10.989 1.00 94.69 185 LEU A C 1
ATOM 1429 O O . LEU A 1 185 ? 3.244 8.264 11.626 1.00 94.69 185 LEU A O 1
ATOM 1433 N N . GLN A 1 186 ? 2.170 10.187 11.211 1.00 93.31 186 GLN A N 1
ATOM 1434 C CA . GLN A 1 186 ? 2.869 10.958 12.248 1.00 93.31 186 GLN A CA 1
ATOM 1435 C C . GLN A 1 186 ? 2.192 10.831 13.620 1.00 93.31 186 GLN A C 1
ATOM 1437 O O . GLN A 1 186 ? 2.786 11.144 14.649 1.00 93.31 186 GLN A O 1
ATOM 1442 N N . ASN A 1 187 ? 0.937 10.379 13.637 1.00 87.94 187 ASN A N 1
ATOM 1443 C CA . ASN A 1 187 ? 0.165 10.116 14.840 1.00 87.94 187 ASN A CA 1
ATOM 1444 C C . ASN A 1 187 ? -0.408 8.702 14.780 1.00 87.94 187 ASN A C 1
ATOM 1446 O O . ASN A 1 187 ? -0.783 8.218 13.711 1.00 87.94 187 ASN A O 1
ATOM 1450 N N . GLU A 1 188 ? -0.503 8.055 15.938 1.00 89.81 188 GLU A N 1
ATOM 1451 C CA . GLU A 1 188 ? -1.150 6.754 16.047 1.00 89.81 188 GLU A CA 1
ATOM 1452 C C . GLU A 1 188 ? -2.646 6.861 15.714 1.00 89.81 188 GLU A C 1
ATOM 1454 O O . GLU A 1 188 ? -3.321 7.811 16.118 1.00 89.81 188 GLU A O 1
ATOM 1459 N N . LEU A 1 189 ? -3.160 5.868 14.983 1.00 93.12 189 LEU A N 1
ATOM 1460 C CA . LEU A 1 189 ? -4.579 5.724 14.674 1.00 93.12 189 LEU A CA 1
ATOM 1461 C C . LEU A 1 189 ? -5.103 4.393 15.210 1.00 93.12 189 LEU A C 1
ATOM 1463 O O . LEU A 1 189 ? -4.563 3.330 14.911 1.00 93.12 189 LEU A O 1
ATOM 1467 N N . SER A 1 190 ? -6.196 4.451 15.966 1.00 91.75 190 SER A N 1
ATOM 1468 C CA . SER A 1 190 ? -6.827 3.302 16.611 1.00 91.75 190 SER A CA 1
ATOM 1469 C C . SER A 1 190 ? -8.343 3.340 16.456 1.00 91.75 190 SER A C 1
ATOM 1471 O O . SER A 1 190 ? -8.989 4.351 16.725 1.00 91.75 190 SER A O 1
ATOM 1473 N N . THR A 1 191 ? -8.950 2.198 16.114 1.00 92.44 191 THR A N 1
ATOM 1474 C CA . THR A 1 191 ? -10.419 2.056 16.081 1.00 92.44 191 THR A CA 1
ATOM 1475 C C . THR A 1 191 ? -11.077 2.276 17.443 1.00 92.44 191 THR A C 1
ATOM 1477 O O . THR A 1 191 ? -12.289 2.470 17.520 1.00 92.44 191 THR A O 1
ATOM 1480 N N . GLU A 1 192 ? -10.317 2.184 18.534 1.00 89.44 192 GLU A N 1
ATOM 1481 C CA . GLU A 1 192 ? -10.855 2.333 19.882 1.00 89.44 192 GLU A CA 1
ATOM 1482 C C . GLU A 1 192 ? -11.012 3.802 20.275 1.00 89.44 192 GLU A C 1
ATOM 1484 O O . GLU A 1 192 ? -12.059 4.188 20.813 1.00 89.44 192 GLU A O 1
ATOM 1489 N N . HIS A 1 193 ? -9.988 4.603 19.977 1.00 92.31 193 HIS A N 1
ATOM 1490 C CA . HIS A 1 193 ? -9.877 5.990 20.418 1.00 92.31 193 HIS A CA 1
ATOM 1491 C C . HIS A 1 193 ? -10.302 6.992 19.348 1.00 92.31 193 HIS A C 1
ATOM 1493 O O . HIS A 1 193 ? -10.892 8.015 19.700 1.00 92.31 193 HIS A O 1
ATOM 1499 N N . ASN A 1 194 ? -10.082 6.686 18.068 1.00 96.25 194 ASN A N 1
ATOM 1500 C CA . ASN A 1 194 ? -10.464 7.590 16.996 1.00 96.25 194 ASN A CA 1
ATOM 1501 C C . ASN A 1 194 ? -11.955 7.532 16.664 1.00 96.25 194 ASN A C 1
ATOM 1503 O O . ASN A 1 194 ? -12.647 6.526 16.868 1.00 96.25 194 ASN A O 1
ATOM 1507 N N . ARG A 1 195 ? -12.442 8.648 16.126 1.00 96.12 195 ARG A N 1
ATOM 1508 C CA . ARG A 1 195 ? -13.822 8.871 15.695 1.00 96.12 195 ARG A CA 1
ATOM 1509 C C . ARG A 1 195 ? -13.849 9.458 14.290 1.00 96.12 195 ARG A C 1
ATOM 1511 O O . ARG A 1 195 ? -12.860 9.987 13.792 1.00 96.12 195 ARG A O 1
ATOM 1518 N N . GLU A 1 196 ? -15.004 9.350 13.647 1.00 96.44 196 GLU A N 1
ATOM 1519 C CA . GLU A 1 196 ? -15.234 9.986 12.351 1.00 96.44 196 GLU A CA 1
ATOM 1520 C C . GLU A 1 196 ? -15.029 11.502 12.461 1.00 96.44 196 GLU A C 1
ATOM 1522 O O . GLU A 1 196 ? -15.527 12.143 13.387 1.00 96.44 196 GLU A O 1
ATOM 1527 N N . GLY A 1 197 ? -14.273 12.063 11.520 1.00 95.75 197 GLY A N 1
ATOM 1528 C CA . GLY A 1 197 ? -13.871 13.467 11.502 1.00 95.75 197 GLY A CA 1
ATOM 1529 C C . GLY A 1 197 ? -12.521 13.762 12.159 1.00 95.75 197 GLY A C 1
ATOM 1530 O O . GLY A 1 197 ? -11.988 14.850 11.925 1.00 95.75 197 GLY A O 1
ATOM 1531 N N . ASP A 1 198 ? -11.938 12.822 12.914 1.00 96.88 198 ASP A N 1
ATOM 1532 C CA . ASP A 1 198 ? -10.612 13.005 13.512 1.00 96.88 198 ASP A CA 1
ATOM 1533 C C . ASP A 1 198 ? -9.567 13.268 12.434 1.00 96.88 198 ASP A C 1
ATOM 1535 O O . ASP A 1 198 ? -9.526 12.583 11.411 1.00 96.88 198 ASP A O 1
ATOM 1539 N N . LYS A 1 199 ? -8.709 14.260 12.669 1.00 96.25 199 LYS A N 1
ATOM 1540 C CA . LYS A 1 199 ? -7.625 14.606 11.753 1.00 96.25 199 LYS A CA 1
ATOM 1541 C C . LYS A 1 199 ? -6.420 13.711 11.989 1.00 96.25 199 LYS A C 1
ATOM 1543 O O . LYS A 1 199 ? -6.131 13.340 13.124 1.00 96.25 199 LYS A O 1
ATOM 1548 N N . PHE A 1 200 ? -5.679 13.450 10.924 1.00 96.50 200 PHE A N 1
ATOM 1549 C CA . PHE A 1 200 ? -4.365 12.830 11.006 1.00 96.50 200 PHE A CA 1
ATOM 1550 C C . PHE A 1 200 ? -3.408 13.494 10.024 1.00 96.50 200 PHE A C 1
ATOM 1552 O O . PHE A 1 200 ? -3.828 14.091 9.026 1.00 96.50 200 PHE A O 1
ATOM 1559 N N . THR A 1 201 ? -2.118 13.367 10.314 1.00 96.75 201 THR A N 1
ATOM 1560 C CA . THR A 1 201 ? -1.049 13.757 9.401 1.00 96.75 201 THR A CA 1
ATOM 1561 C C . THR A 1 201 ? -0.165 12.558 9.090 1.00 96.75 201 THR A C 1
ATOM 1563 O O . THR A 1 201 ? -0.002 11.640 9.900 1.00 96.75 201 THR A O 1
ATOM 1566 N N . ALA A 1 202 ? 0.386 12.546 7.884 1.00 95.56 202 ALA A N 1
ATOM 1567 C CA . ALA A 1 202 ? 1.318 11.524 7.437 1.00 95.56 202 ALA A CA 1
ATOM 1568 C C . ALA A 1 202 ? 2.430 12.162 6.606 1.00 95.56 202 ALA A C 1
ATOM 1570 O O . ALA A 1 202 ? 2.182 13.131 5.895 1.00 95.56 202 ALA A O 1
ATOM 1571 N N . LYS A 1 203 ? 3.645 11.626 6.664 1.00 93.81 203 LYS A N 1
ATOM 1572 C CA . LYS A 1 203 ? 4.721 12.011 5.749 1.00 93.81 203 LYS A CA 1
ATOM 1573 C C . LYS A 1 203 ? 4.750 11.074 4.560 1.00 93.81 203 LYS A C 1
ATOM 1575 O O . LYS A 1 203 ? 4.625 9.865 4.723 1.00 93.81 203 LYS A O 1
ATOM 1580 N N . ILE A 1 204 ? 4.935 11.624 3.368 1.00 92.44 204 ILE A N 1
ATOM 1581 C CA . ILE A 1 204 ? 5.164 10.825 2.172 1.00 92.44 204 ILE A CA 1
ATOM 1582 C C . ILE A 1 204 ? 6.585 10.265 2.241 1.00 92.44 204 ILE A C 1
ATOM 1584 O O . ILE A 1 204 ? 7.560 11.011 2.322 1.00 92.44 204 ILE A O 1
ATOM 1588 N N . VAL A 1 205 ? 6.690 8.943 2.194 1.00 87.75 205 VAL A N 1
ATOM 1589 C CA . VAL A 1 205 ? 7.954 8.207 2.079 1.00 87.75 205 VAL A CA 1
ATOM 1590 C C . VAL A 1 205 ? 8.259 7.928 0.608 1.00 87.75 205 VAL A C 1
ATOM 1592 O O . VAL A 1 205 ? 9.405 8.034 0.176 1.00 87.75 205 VAL A O 1
ATOM 1595 N N . SER A 1 206 ? 7.228 7.626 -0.183 1.00 78.75 206 SER A N 1
ATOM 1596 C CA . SER A 1 206 ? 7.341 7.325 -1.609 1.00 78.75 206 SER A CA 1
ATOM 1597 C C . SER A 1 206 ? 6.158 7.902 -2.390 1.00 78.75 206 SER A C 1
ATOM 1599 O O . SER A 1 206 ? 5.030 7.835 -1.892 1.00 78.75 206 SER A O 1
ATOM 1601 N N . PRO A 1 207 ? 6.382 8.402 -3.619 1.00 84.44 207 PRO A N 1
ATOM 1602 C CA . PRO A 1 207 ? 7.627 8.341 -4.393 1.00 84.44 207 PRO A CA 1
ATOM 1603 C C . PRO A 1 207 ? 8.624 9.450 -4.007 1.00 84.44 207 PRO A C 1
ATOM 1605 O O . PRO A 1 207 ? 8.283 10.364 -3.253 1.00 84.44 207 PRO A O 1
ATOM 1608 N N . SER A 1 208 ? 9.877 9.348 -4.465 1.00 80.88 208 SER A N 1
ATOM 1609 C CA . SER A 1 208 ? 10.976 10.222 -4.014 1.00 80.88 208 SER A CA 1
ATOM 1610 C C . SER A 1 208 ? 10.765 11.698 -4.348 1.00 80.88 208 SER A C 1
ATOM 1612 O O . SER A 1 208 ? 11.225 12.564 -3.613 1.00 80.88 208 SER A O 1
ATOM 1614 N N . GLU A 1 209 ? 10.028 12.002 -5.415 1.00 82.00 209 GLU A N 1
ATOM 1615 C CA . GLU A 1 209 ? 9.712 13.371 -5.842 1.00 82.00 209 GLU A CA 1
ATOM 1616 C C . GLU A 1 209 ? 8.792 14.098 -4.852 1.00 82.00 209 GLU A C 1
ATOM 1618 O O . GLU A 1 209 ? 8.713 15.327 -4.861 1.00 82.00 209 GLU A O 1
ATOM 1623 N N . LEU A 1 210 ? 8.086 13.330 -4.020 1.00 86.94 210 LEU A N 1
ATOM 1624 C CA . LEU A 1 210 ? 7.177 13.812 -2.987 1.00 86.94 210 LEU A CA 1
ATOM 1625 C C . LEU A 1 210 ? 7.679 13.485 -1.577 1.00 86.94 210 LEU A C 1
ATOM 1627 O O . LEU A 1 210 ? 6.968 13.759 -0.612 1.00 86.94 210 LEU A O 1
ATOM 1631 N N . ASN A 1 211 ? 8.867 12.890 -1.439 1.00 86.25 211 ASN A N 1
ATOM 1632 C CA . ASN A 1 211 ? 9.392 12.475 -0.145 1.00 86.25 211 ASN A CA 1
ATOM 1633 C C . ASN A 1 211 ? 9.467 13.665 0.825 1.00 86.25 211 ASN A C 1
ATOM 1635 O O . ASN A 1 211 ? 9.871 14.767 0.457 1.00 86.25 211 ASN A O 1
ATOM 1639 N N . GLY A 1 212 ? 9.023 13.442 2.061 1.00 86.06 212 GLY A N 1
ATOM 1640 C CA . GLY A 1 212 ? 8.998 14.457 3.112 1.00 86.06 212 GLY A CA 1
ATOM 1641 C C . GLY A 1 212 ? 7.792 15.401 3.070 1.00 86.06 212 GLY A C 1
ATOM 1642 O O . GLY A 1 212 ? 7.528 16.070 4.074 1.00 86.06 212 GLY A O 1
ATOM 1643 N N . ALA A 1 213 ? 7.011 15.418 1.984 1.00 91.94 213 ALA A N 1
ATOM 1644 C CA . ALA A 1 213 ? 5.762 16.170 1.941 1.00 91.94 213 ALA A CA 1
ATOM 1645 C C . ALA A 1 213 ? 4.774 15.639 2.993 1.00 91.94 213 ALA A C 1
ATOM 1647 O O . ALA A 1 213 ? 4.712 14.441 3.277 1.00 91.94 213 ALA A O 1
ATOM 1648 N N . THR A 1 214 ? 3.992 16.539 3.583 1.00 94.38 214 THR A N 1
ATOM 1649 C CA . THR A 1 214 ? 3.003 16.198 4.609 1.00 94.38 214 THR A CA 1
ATOM 1650 C C . THR A 1 214 ? 1.628 16.055 3.982 1.00 94.38 214 THR A C 1
ATOM 1652 O O . THR A 1 214 ? 1.146 16.950 3.298 1.00 94.38 214 THR A O 1
ATOM 1655 N N . ILE A 1 215 ? 0.969 14.938 4.240 1.00 95.38 215 ILE A N 1
ATOM 1656 C CA . ILE A 1 215 ? -0.430 14.715 3.918 1.00 95.38 215 ILE A CA 1
ATOM 1657 C C . ILE A 1 215 ? -1.284 15.004 5.138 1.00 95.38 215 ILE A C 1
ATOM 1659 O O . ILE A 1 215 ? -1.014 14.509 6.232 1.00 95.38 215 ILE A O 1
ATOM 1663 N N . GLU A 1 216 ? -2.346 15.768 4.915 1.00 96.50 216 GLU A N 1
ATOM 1664 C CA . GLU A 1 216 ? -3.423 15.972 5.872 1.00 96.50 216 GLU A CA 1
ATOM 1665 C C . GLU A 1 216 ? -4.659 15.192 5.424 1.00 96.50 216 GLU A C 1
ATOM 1667 O O . GLU A 1 216 ? -5.038 15.191 4.243 1.00 96.50 216 GLU A O 1
ATOM 1672 N N . GLY A 1 217 ? -5.305 14.539 6.382 1.00 96.81 217 GLY A N 1
ATOM 1673 C CA . GLY A 1 217 ? -6.533 13.802 6.141 1.00 96.81 217 GLY A CA 1
ATOM 1674 C C . GLY A 1 217 ? -7.424 13.721 7.370 1.00 96.81 217 GLY A C 1
ATOM 1675 O O . GLY A 1 217 ? -7.132 14.273 8.437 1.00 96.81 217 GLY A O 1
ATOM 1676 N N . ARG A 1 218 ? -8.538 13.012 7.201 1.00 97.06 218 ARG A N 1
ATOM 1677 C CA . ARG A 1 218 ? -9.516 12.731 8.250 1.00 97.06 218 ARG A CA 1
ATOM 1678 C C . ARG A 1 218 ? -9.936 11.269 8.256 1.00 97.06 218 ARG A C 1
ATOM 1680 O O . ARG A 1 218 ? -9.947 10.604 7.222 1.00 97.06 218 ARG A O 1
ATOM 1687 N N . VAL A 1 219 ? -10.334 10.780 9.420 1.00 97.19 219 VAL A N 1
ATOM 1688 C CA . VAL A 1 219 ? -11.008 9.491 9.563 1.00 97.19 219 VAL A CA 1
ATOM 1689 C C . VAL A 1 219 ? -12.419 9.626 8.994 1.00 97.19 219 VAL A C 1
ATOM 1691 O O . VAL A 1 219 ? -13.224 10.408 9.497 1.00 97.19 219 VAL A O 1
ATOM 1694 N N . SER A 1 220 ? -12.723 8.881 7.935 1.00 97.00 220 SER A N 1
ATOM 1695 C CA . SER A 1 220 ? -14.029 8.925 7.270 1.00 97.00 220 SER A CA 1
ATOM 1696 C C . SER A 1 220 ? -15.018 7.918 7.847 1.00 97.00 220 SER A C 1
ATOM 1698 O O . SER A 1 220 ? -16.221 8.158 7.797 1.00 97.00 220 SER A O 1
ATOM 1700 N N . LYS A 1 221 ? -14.526 6.805 8.405 1.00 95.19 221 LYS A N 1
ATOM 1701 C CA . LYS A 1 221 ? -15.360 5.786 9.048 1.00 95.19 221 LYS A CA 1
ATOM 1702 C C . LYS A 1 221 ? -14.582 4.991 10.086 1.00 95.19 221 LYS A C 1
ATOM 1704 O O . LYS A 1 221 ? -13.427 4.635 9.851 1.00 95.19 221 LYS A O 1
ATOM 1709 N N . VAL A 1 222 ? -15.245 4.635 11.188 1.00 95.81 222 VAL A N 1
ATOM 1710 C CA . VAL A 1 222 ? -14.691 3.732 12.211 1.00 95.81 222 VAL A CA 1
ATOM 1711 C C . VAL A 1 222 ? -15.594 2.518 12.401 1.00 95.81 222 VAL A C 1
ATOM 1713 O O . VAL A 1 222 ? -16.737 2.637 12.834 1.00 95.81 222 VAL A O 1
ATOM 1716 N N . THR A 1 223 ? -15.064 1.325 12.135 1.00 91.81 223 THR A N 1
ATOM 1717 C CA . THR A 1 223 ? -15.718 0.051 12.457 1.00 91.81 223 THR A CA 1
ATOM 1718 C C . THR A 1 223 ? -14.947 -0.626 13.580 1.00 91.81 223 THR A C 1
ATOM 1720 O O . THR A 1 223 ? -13.849 -1.140 13.376 1.00 91.81 223 THR A O 1
ATOM 1723 N N . LYS A 1 224 ? -15.519 -0.629 14.784 1.00 87.88 224 LYS A N 1
ATOM 1724 C CA . LYS A 1 224 ? -14.903 -1.281 15.945 1.00 87.88 224 LYS A CA 1
ATOM 1725 C C . LYS A 1 224 ? -14.991 -2.808 15.824 1.00 87.88 224 LYS A C 1
ATOM 1727 O O . LYS A 1 224 ? -16.002 -3.311 15.324 1.00 87.88 224 LYS A O 1
ATOM 1732 N N . PRO A 1 225 ? -13.981 -3.556 16.302 1.00 84.75 225 PRO A N 1
ATOM 1733 C CA . PRO A 1 225 ? -14.043 -5.012 16.322 1.00 84.75 225 PRO A CA 1
ATOM 1734 C C . PRO A 1 225 ? -15.217 -5.472 17.197 1.00 84.75 225 PRO A C 1
ATOM 1736 O O . PRO A 1 225 ? -15.357 -5.075 18.353 1.00 84.75 225 PRO A O 1
ATOM 1739 N N . GLY A 1 226 ? -16.090 -6.304 16.632 1.00 81.00 226 GLY A N 1
ATOM 1740 C CA . GLY A 1 226 ? -17.210 -6.896 17.358 1.00 81.00 226 GLY A CA 1
ATOM 1741 C C . GLY A 1 226 ? -16.803 -8.183 18.078 1.00 81.00 226 GLY A C 1
ATOM 1742 O O . GLY A 1 226 ? -15.787 -8.797 17.758 1.00 81.00 226 GLY A O 1
ATOM 1743 N N . ARG A 1 227 ? -17.652 -8.667 18.999 1.00 77.19 227 ARG A N 1
ATOM 1744 C CA . ARG A 1 227 ? -17.421 -9.951 19.701 1.00 77.19 227 ARG A CA 1
ATOM 1745 C C . ARG A 1 227 ? -17.283 -11.146 18.747 1.00 77.19 227 ARG A C 1
ATOM 1747 O O . ARG A 1 227 ? -16.564 -12.088 19.052 1.00 77.19 227 ARG A O 1
ATOM 1754 N N . ILE A 1 228 ? -17.979 -11.097 17.609 1.00 74.81 228 ILE A N 1
ATOM 1755 C CA . ILE A 1 228 ? -18.028 -12.183 16.617 1.00 74.81 228 ILE A CA 1
ATOM 1756 C C . ILE A 1 228 ? -17.043 -11.919 15.471 1.00 74.81 228 ILE A C 1
ATOM 1758 O O . ILE A 1 228 ? -16.254 -12.787 15.112 1.00 74.81 228 ILE A O 1
ATOM 1762 N N . LYS A 1 229 ? -17.050 -10.703 14.909 1.00 66.25 229 LYS A N 1
ATOM 1763 C CA . LYS A 1 229 ? -16.106 -10.272 13.871 1.00 66.25 229 LYS A CA 1
ATOM 1764 C C . LYS A 1 229 ? -14.955 -9.522 14.537 1.00 66.25 229 LYS A C 1
ATOM 1766 O O . LYS A 1 229 ? -15.053 -8.320 14.760 1.00 66.25 229 LYS A O 1
ATOM 1771 N N . ARG A 1 230 ? -13.868 -10.234 14.847 1.00 78.75 230 ARG A N 1
ATOM 1772 C CA . ARG A 1 230 ? -12.671 -9.716 15.546 1.00 78.75 230 ARG A CA 1
ATOM 1773 C C . ARG A 1 230 ? -11.838 -8.699 14.745 1.00 78.75 230 ARG A C 1
ATOM 1775 O O . ARG A 1 230 ? -10.714 -8.409 15.131 1.00 78.75 230 ARG A O 1
ATOM 1782 N N . ARG A 1 231 ? -12.347 -8.172 13.628 1.00 82.25 231 ARG A N 1
ATOM 1783 C CA . ARG A 1 231 ? -11.613 -7.232 12.774 1.00 82.25 231 ARG A CA 1
ATOM 1784 C C . ARG A 1 231 ? -12.180 -5.829 12.942 1.00 82.25 231 ARG A C 1
ATOM 1786 O O . ARG A 1 231 ? -13.363 -5.615 12.690 1.00 82.25 231 ARG A O 1
ATOM 1793 N N . GLY A 1 232 ? -11.329 -4.911 13.388 1.00 89.50 232 GLY A N 1
ATOM 1794 C CA . GLY A 1 232 ? -11.580 -3.478 13.306 1.00 89.50 232 GLY A CA 1
ATOM 1795 C C . GLY A 1 232 ? -11.165 -2.944 11.937 1.00 89.50 232 GLY A C 1
ATOM 1796 O O . GLY A 1 232 ? -10.284 -3.508 11.287 1.00 89.50 232 GLY A O 1
ATOM 1797 N N . GLU A 1 233 ? -11.806 -1.871 11.492 1.00 92.38 233 GLU A N 1
ATOM 1798 C CA . GLU A 1 233 ? -11.479 -1.195 10.238 1.00 92.38 233 GLU A CA 1
ATOM 1799 C C . GLU A 1 233 ? -11.586 0.322 10.413 1.00 92.38 233 GLU A C 1
ATOM 1801 O O . GLU A 1 233 ? -12.563 0.821 10.977 1.00 92.38 233 GLU A O 1
ATOM 1806 N N . LEU A 1 234 ? -10.585 1.049 9.915 1.00 94.62 234 LEU A N 1
ATOM 1807 C CA . LEU A 1 234 ? -10.607 2.501 9.762 1.00 94.62 234 LEU A CA 1
ATOM 1808 C C . LEU A 1 234 ? -10.601 2.829 8.275 1.00 94.62 234 LEU A C 1
ATOM 1810 O O . LEU A 1 234 ? -9.745 2.347 7.535 1.00 94.62 234 LEU A O 1
ATOM 1814 N N . SER A 1 235 ? -11.536 3.670 7.851 1.00 95.44 235 SER A N 1
ATOM 1815 C CA . SER A 1 235 ? -11.489 4.293 6.532 1.00 95.44 235 SER A CA 1
ATOM 1816 C C . SER A 1 235 ? -10.926 5.702 6.676 1.00 95.44 235 SER A C 1
ATOM 1818 O O . SER A 1 235 ? -11.326 6.447 7.573 1.00 95.44 235 SER A O 1
ATOM 1820 N N . LEU A 1 236 ? -9.993 6.060 5.798 1.00 95.62 236 LEU A N 1
ATOM 1821 C CA . LEU A 1 236 ? -9.310 7.350 5.800 1.00 95.62 236 LEU A CA 1
ATOM 1822 C C . LEU A 1 236 ? -9.659 8.117 4.524 1.00 95.62 236 LEU A C 1
ATOM 1824 O O . LEU A 1 236 ? -9.768 7.530 3.447 1.00 95.62 236 LEU A O 1
ATOM 1828 N N . SER A 1 237 ? -9.832 9.427 4.649 1.00 96.19 237 SER A N 1
ATOM 1829 C CA . SER A 1 237 ? -9.943 10.360 3.530 1.00 96.19 237 SER A CA 1
ATOM 1830 C C . SER A 1 237 ? -8.754 11.309 3.543 1.00 96.19 237 SER A C 1
ATOM 1832 O O . SER A 1 237 ? -8.446 11.891 4.583 1.00 96.19 237 SER A O 1
ATOM 1834 N N . PHE A 1 238 ? -8.117 11.486 2.392 1.00 95.12 238 PHE A N 1
ATOM 1835 C CA . PHE A 1 238 ? -6.975 12.377 2.222 1.00 95.12 238 PHE A CA 1
ATOM 1836 C C . PHE A 1 238 ? -7.443 13.681 1.579 1.00 95.12 238 PHE A C 1
ATOM 18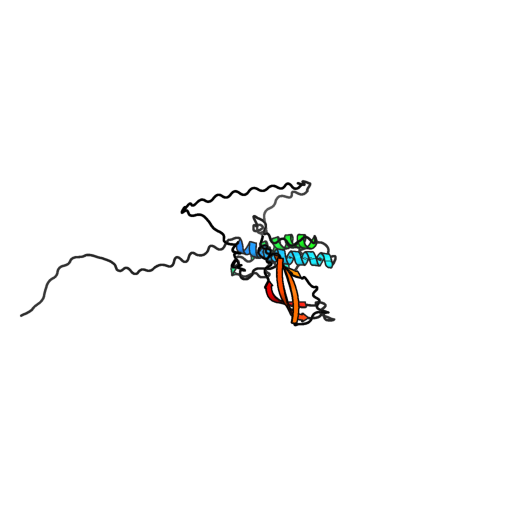38 O O . PHE A 1 238 ? -8.118 13.648 0.551 1.00 95.12 238 PHE A O 1
ATOM 1845 N N . ASP A 1 239 ? -7.108 14.812 2.198 1.00 93.06 239 ASP A N 1
ATOM 1846 C CA . ASP A 1 239 ? -7.630 16.123 1.802 1.00 93.06 239 ASP A CA 1
ATOM 1847 C C . ASP A 1 239 ? -6.575 16.965 1.075 1.00 93.06 239 ASP A C 1
ATOM 1849 O O . ASP A 1 239 ? -6.886 17.634 0.088 1.00 93.06 239 ASP A O 1
ATOM 1853 N N . ARG A 1 240 ? -5.328 16.969 1.571 1.00 92.75 240 ARG A N 1
ATOM 1854 C CA . ARG A 1 240 ? -4.287 17.886 1.089 1.00 92.75 240 ARG A CA 1
ATOM 1855 C C . ARG A 1 240 ? -2.891 17.284 1.167 1.00 92.75 240 ARG A C 1
ATOM 1857 O O . ARG A 1 240 ? -2.552 16.622 2.142 1.00 92.75 240 ARG A O 1
ATOM 1864 N N . ILE A 1 241 ? -2.071 17.598 0.164 1.00 91.94 241 ILE A N 1
ATOM 1865 C CA . ILE A 1 241 ? -0.617 17.414 0.192 1.00 91.94 241 ILE A CA 1
ATOM 1866 C C . ILE A 1 241 ? 0.024 18.792 0.389 1.00 91.94 241 ILE A C 1
ATOM 1868 O O . ILE A 1 241 ? -0.226 19.724 -0.378 1.00 91.94 241 ILE A O 1
ATOM 1872 N N . LEU A 1 242 ? 0.837 18.916 1.429 1.00 90.69 242 LEU A N 1
ATOM 1873 C CA . LEU A 1 242 ? 1.701 20.047 1.724 1.00 90.69 242 LEU A CA 1
ATOM 1874 C C . LEU A 1 242 ? 3.121 19.657 1.327 1.00 90.69 242 LEU A C 1
ATOM 1876 O O . LEU A 1 242 ? 3.762 18.836 1.982 1.00 90.69 242 LEU A O 1
ATOM 1880 N N . LEU A 1 243 ? 3.595 20.222 0.222 1.00 87.25 243 LEU A N 1
ATOM 1881 C CA . LEU A 1 243 ? 4.962 20.015 -0.237 1.00 87.25 243 LEU A CA 1
ATOM 1882 C C . LEU A 1 243 ? 5.927 20.649 0.766 1.00 87.25 243 LEU A C 1
ATOM 1884 O O . LEU A 1 243 ? 5.689 21.762 1.230 1.00 87.25 243 LEU A O 1
ATOM 1888 N N . SER A 1 244 ? 6.993 19.937 1.115 1.00 75.44 244 SER A N 1
ATOM 1889 C CA . SER A 1 244 ? 8.056 20.488 1.949 1.00 75.44 244 SER A CA 1
ATOM 1890 C C . SER A 1 244 ? 8.900 21.475 1.141 1.00 75.44 244 SER A C 1
ATOM 1892 O O . SER A 1 244 ? 9.292 21.179 0.013 1.00 75.44 244 SER A O 1
ATOM 1894 N N . ASP A 1 245 ? 9.227 22.621 1.742 1.00 65.31 245 ASP A N 1
ATOM 1895 C CA . ASP A 1 245 ? 10.077 23.653 1.124 1.00 65.31 245 ASP A CA 1
ATOM 1896 C C . ASP A 1 245 ? 11.522 23.179 0.894 1.00 65.31 245 ASP A C 1
ATOM 1898 O O . ASP A 1 245 ? 12.246 23.757 0.086 1.00 65.31 245 ASP A O 1
ATOM 1902 N N . ASN A 1 246 ? 11.927 22.089 1.555 1.00 56.03 246 ASN A N 1
ATOM 1903 C CA . ASN A 1 246 ? 13.201 21.410 1.336 1.00 56.03 246 ASN A CA 1
ATOM 1904 C C . ASN A 1 246 ? 13.154 20.604 0.028 1.00 56.03 246 ASN A C 1
ATOM 1906 O O . ASN A 1 246 ? 13.123 19.374 0.014 1.00 56.03 246 ASN A O 1
ATOM 1910 N N . ARG A 1 247 ? 13.086 21.322 -1.092 1.00 54.12 247 ARG A N 1
ATOM 1911 C CA . ARG A 1 247 ? 13.419 20.781 -2.406 1.00 54.12 247 ARG A CA 1
ATOM 1912 C C . ARG A 1 247 ? 14.936 20.898 -2.530 1.00 54.12 247 ARG A C 1
ATOM 1914 O O . ARG A 1 247 ? 15.420 22.016 -2.409 1.00 54.12 247 ARG A O 1
ATOM 1921 N N . TRP A 1 248 ? 15.578 19.755 -2.797 1.00 49.94 248 TRP A N 1
ATOM 1922 C CA . TRP A 1 248 ? 17.015 19.514 -3.029 1.00 49.94 248 TRP A CA 1
ATOM 1923 C C . TRP A 1 248 ? 17.973 19.812 -1.862 1.00 49.94 248 TRP A C 1
ATOM 1925 O O . TRP A 1 248 ? 17.972 20.927 -1.304 1.00 49.94 248 TRP A O 1
#

Radius of gyration: 30.55 Å; chains: 1; bounding box: 66×76×110 Å

Secondary structure (DSSP, 8-state):
-------------------------------TTHHHHHHHHHHHHHHHHHHHHHHHTT--S-STT-HHHHH--TT--TTTS-HHHHHHHHHHHHHHHHHHHHTTPPPP-PPPTT--PPP---S---------------------------------------------TT------TT---EEEESS---TTT--TT-EEEEEEEESGGGTTPEEEEEEEEEEPPPSSS---EEEEEEEEEE--S---

pLDDT: mean 73.22, std 24.58, range [23.06, 97.81]

Foldseek 3Di:
DDDDDDDDDDDDDDDPDPPPPPPPPPPPPQDQLQLLQQLLQQLLVQLLVVLLVCLVVVHPDDLPPDPCLVVSCPPDDVVRDDSLSSSQSNNNNNVNNNVCNNVVHDRDNDDDDDRDRDPDPPDDDDDDDDDDDDDDDDDDDDDDDDDDDDDDDDDDDDDDDDDDPPPPPDPDDDDDPPRDWDWAWPDDDDLVPDDFFDKTKTATCDDPQQGRKIWIWTFHDWADQDPVRNDTDTDIDTDDTGGDPPDD